Protein AF-A0A3D1RGR4-F1 (afdb_monomer_lite)

Radius of gyration: 35.6 Å; chains: 1; bounding box: 79×57×95 Å

Structure (mmCIF, N/CA/C/O backbone):
data_AF-A0A3D1RGR4-F1
#
_entry.id   AF-A0A3D1RGR4-F1
#
loop_
_atom_site.group_PDB
_atom_site.id
_atom_site.type_symbol
_atom_site.label_atom_id
_atom_site.label_alt_id
_atom_site.label_comp_id
_atom_site.label_asym_id
_atom_site.label_entity_id
_atom_site.label_seq_id
_atom_site.pdbx_PDB_ins_code
_atom_site.Cartn_x
_atom_site.Cartn_y
_atom_site.Cartn_z
_atom_site.occupancy
_atom_site.B_iso_or_equiv
_atom_site.auth_seq_id
_atom_site.auth_comp_id
_atom_site.auth_asym_id
_atom_site.auth_atom_id
_atom_site.pdbx_PDB_model_num
ATOM 1 N N . MET A 1 1 ? -23.202 8.391 1.217 1.00 26.33 1 MET A N 1
ATOM 2 C CA . MET A 1 1 ? -23.489 7.074 1.819 1.00 26.33 1 MET A CA 1
ATOM 3 C C . MET A 1 1 ? -23.284 7.237 3.312 1.00 26.33 1 MET A C 1
ATOM 5 O O . MET A 1 1 ? -22.153 7.229 3.774 1.00 26.33 1 MET A O 1
ATOM 9 N N . GLN A 1 2 ? -24.354 7.578 4.025 1.00 22.58 2 GLN A N 1
ATOM 10 C CA . GLN A 1 2 ? -24.327 7.759 5.473 1.00 22.58 2 GLN A CA 1
ATOM 11 C C . GLN A 1 2 ? -24.182 6.357 6.060 1.00 22.58 2 GLN A C 1
ATOM 13 O O . GLN A 1 2 ? -25.099 5.547 5.951 1.00 22.58 2 GLN A O 1
ATOM 18 N N . ILE A 1 3 ? -22.995 6.028 6.569 1.00 26.77 3 ILE A N 1
ATOM 19 C CA . ILE A 1 3 ? -22.772 4.781 7.300 1.00 26.77 3 ILE A CA 1
ATOM 20 C C . ILE A 1 3 ? -23.382 5.015 8.683 1.00 26.77 3 ILE A C 1
ATOM 22 O O . ILE A 1 3 ? -22.691 5.344 9.642 1.00 26.77 3 ILE A O 1
ATOM 26 N N . GLY A 1 4 ? -24.713 4.964 8.746 1.00 27.88 4 GLY A N 1
ATOM 27 C CA . GLY A 1 4 ? -25.410 4.777 10.003 1.00 27.88 4 GLY A CA 1
ATOM 28 C C . GLY A 1 4 ? -24.988 3.410 10.509 1.00 27.88 4 GLY A C 1
ATOM 29 O O . GLY A 1 4 ? -25.226 2.404 9.842 1.00 27.88 4 GLY A O 1
ATOM 30 N N . ILE A 1 5 ? -24.293 3.377 11.642 1.00 37.16 5 ILE A N 1
ATOM 31 C CA . ILE A 1 5 ? -24.245 2.165 12.450 1.00 37.16 5 ILE A CA 1
ATOM 32 C C . ILE A 1 5 ? -25.712 1.855 12.710 1.00 37.16 5 ILE A C 1
ATOM 34 O O . ILE A 1 5 ? -26.387 2.646 13.364 1.00 37.16 5 ILE A O 1
ATOM 38 N N . ASP A 1 6 ? -26.218 0.787 12.104 1.00 37.25 6 ASP A N 1
ATOM 39 C CA . ASP A 1 6 ? -27.585 0.342 12.307 1.00 37.25 6 ASP A CA 1
ATOM 40 C C . ASP A 1 6 ? -27.685 -0.140 13.757 1.00 37.25 6 ASP A C 1
ATOM 42 O O . ASP A 1 6 ? -27.382 -1.289 14.089 1.00 37.25 6 ASP A O 1
ATOM 46 N N . VAL A 1 7 ? -27.973 0.803 14.656 1.00 42.84 7 VAL A N 1
ATOM 47 C CA . VAL A 1 7 ? -28.075 0.563 16.097 1.00 42.84 7 VAL A CA 1
ATOM 48 C C . VAL A 1 7 ? -29.196 -0.447 16.364 1.00 42.84 7 VAL A C 1
ATOM 50 O O . VAL A 1 7 ? -29.102 -1.215 17.320 1.00 42.84 7 VAL A O 1
ATOM 53 N N . ASP A 1 8 ? -30.187 -0.521 15.465 1.00 36.81 8 ASP A N 1
ATOM 54 C CA . ASP A 1 8 ? -31.275 -1.500 15.492 1.00 36.81 8 ASP A CA 1
ATOM 55 C C . ASP A 1 8 ? -30.765 -2.927 15.216 1.00 36.81 8 ASP A C 1
ATOM 57 O O . ASP A 1 8 ? -31.175 -3.871 15.894 1.00 36.81 8 ASP A O 1
ATOM 61 N N . GLY A 1 9 ? -29.790 -3.091 14.314 1.00 39.00 9 GLY A N 1
ATOM 62 C CA . GLY A 1 9 ? -29.066 -4.350 14.093 1.00 39.00 9 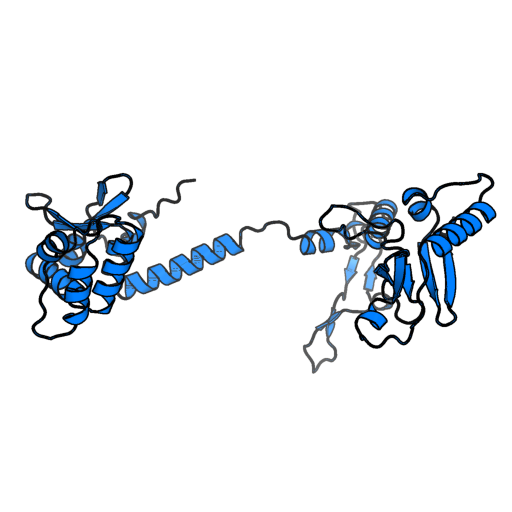GLY A CA 1
ATOM 63 C C . GLY A 1 9 ? -28.203 -4.786 15.286 1.00 39.00 9 GLY A C 1
ATOM 64 O O . GLY A 1 9 ? -28.062 -5.976 15.571 1.00 39.00 9 GLY A O 1
ATOM 65 N N . LEU A 1 10 ? -27.649 -3.815 16.016 1.00 43.72 10 LEU A N 1
ATOM 66 C CA . LEU A 1 10 ? -26.649 -4.002 17.074 1.00 43.72 10 LEU A CA 1
ATOM 67 C C . LEU A 1 10 ? -27.218 -4.596 18.385 1.00 43.72 10 LEU A C 1
ATOM 69 O O . LEU A 1 10 ? -26.456 -5.032 19.249 1.00 43.72 10 LEU A O 1
ATOM 73 N N . LEU A 1 11 ? -28.549 -4.609 18.544 1.00 45.34 11 LEU A N 1
ATOM 74 C CA . LEU A 1 11 ? -29.270 -5.013 19.766 1.00 45.34 11 LEU A CA 1
ATOM 75 C C . LEU A 1 11 ? -30.169 -6.248 19.576 1.00 45.34 11 LEU A C 1
ATOM 77 O O . LEU A 1 11 ? -30.786 -6.721 20.536 1.00 45.34 11 LEU A O 1
ATOM 81 N N . LEU A 1 12 ? -30.239 -6.788 18.356 1.00 41.22 12 LEU A N 1
ATOM 82 C CA . LEU A 1 12 ? -31.169 -7.854 17.969 1.00 41.22 12 LEU A CA 1
ATOM 83 C C . LEU A 1 12 ? -30.846 -9.233 18.564 1.00 41.22 12 LEU A C 1
ATOM 85 O O . LEU A 1 12 ? -31.759 -10.037 18.716 1.00 41.22 12 LEU A O 1
ATOM 89 N N . ASP A 1 13 ? -29.612 -9.489 19.006 1.00 43.88 13 ASP A N 1
ATOM 90 C CA . ASP A 1 13 ? -29.279 -10.758 19.680 1.00 43.88 13 ASP A CA 1
ATOM 91 C C . ASP A 1 13 ? -29.705 -10.768 21.170 1.00 43.88 13 ASP A C 1
ATOM 93 O O . ASP A 1 13 ? -29.654 -11.799 21.838 1.00 43.88 13 ASP A O 1
ATOM 97 N N . GLN A 1 14 ? -30.155 -9.620 21.716 1.00 43.06 14 GLN A N 1
ATOM 98 C CA . GLN A 1 14 ? -30.634 -9.493 23.105 1.00 43.06 14 GLN A CA 1
ATOM 99 C C . GLN A 1 14 ? -31.969 -8.742 23.275 1.00 43.06 14 GLN A C 1
ATOM 101 O O . GLN A 1 14 ? -32.426 -8.601 24.403 1.00 43.06 14 GLN A O 1
ATOM 106 N N . ASN A 1 15 ? -32.637 -8.285 22.208 1.00 50.03 15 ASN A N 1
ATOM 107 C CA . ASN A 1 15 ? -33.959 -7.636 22.287 1.00 50.03 15 ASN A CA 1
ATOM 108 C C . ASN A 1 15 ? -34.009 -6.399 23.228 1.00 50.03 15 ASN A C 1
ATOM 110 O O . ASN A 1 15 ? -35.041 -6.094 23.835 1.00 50.03 15 ASN A O 1
ATOM 114 N N . ILE A 1 16 ? -32.892 -5.676 23.377 1.00 58.62 16 ILE A N 1
ATOM 115 C CA . ILE A 1 16 ? -32.796 -4.517 24.276 1.00 58.62 16 ILE A CA 1
ATOM 116 C C . ILE A 1 16 ? -33.279 -3.269 23.535 1.00 58.62 16 ILE A C 1
ATOM 118 O O . ILE A 1 16 ? -32.572 -2.726 22.694 1.00 58.62 16 ILE A O 1
ATOM 122 N N . LYS A 1 17 ? -34.475 -2.777 23.870 1.00 64.19 17 LYS A N 1
ATOM 123 C CA . LYS A 1 17 ? -34.956 -1.472 23.391 1.00 64.19 17 LYS A CA 1
ATOM 124 C C . LYS A 1 17 ? -34.294 -0.350 24.190 1.00 64.19 17 LYS A C 1
ATOM 126 O O . LYS A 1 17 ? -34.568 -0.205 25.380 1.00 64.19 17 LYS A O 1
ATOM 131 N N . VAL A 1 18 ? -33.459 0.450 23.534 1.00 72.69 18 VAL A N 1
ATOM 132 C CA . VAL A 1 18 ? -32.841 1.658 24.105 1.00 72.69 18 VAL A CA 1
ATOM 133 C C . VAL A 1 18 ? -33.490 2.900 23.516 1.00 72.69 18 VAL A C 1
ATOM 135 O O . VAL A 1 18 ? -33.760 2.961 22.320 1.00 72.69 18 VAL A O 1
ATOM 138 N N . ASN A 1 19 ? -33.724 3.907 24.356 1.00 78.44 19 ASN A N 1
ATOM 139 C CA . ASN A 1 19 ? -34.167 5.210 23.874 1.00 78.44 19 ASN A CA 1
ATOM 140 C C . ASN A 1 19 ? -32.983 5.991 23.295 1.00 78.44 19 ASN A C 1
ATOM 142 O O . ASN A 1 19 ? -31.949 6.126 23.956 1.00 78.44 19 ASN A O 1
ATOM 146 N N . ILE A 1 20 ? -33.167 6.533 22.092 1.00 81.12 20 ILE A N 1
ATOM 147 C CA . ILE A 1 20 ? -32.205 7.401 21.411 1.00 81.12 20 ILE A CA 1
ATOM 148 C C . ILE A 1 20 ? -32.832 8.787 21.273 1.00 81.12 20 ILE A C 1
ATOM 150 O O . ILE A 1 20 ? -33.998 8.926 20.904 1.00 81.12 20 ILE A O 1
ATOM 154 N N . THR A 1 21 ? -32.061 9.816 21.596 1.00 81.50 21 THR A N 1
ATOM 155 C CA . THR A 1 21 ? -32.432 11.220 21.420 1.00 81.50 21 THR A CA 1
ATOM 156 C C . THR A 1 21 ? -31.346 11.918 20.627 1.00 81.50 21 THR A C 1
ATOM 158 O O . THR A 1 21 ? -30.177 11.807 20.982 1.00 81.50 21 THR A O 1
ATOM 161 N N . ASN A 1 22 ? -31.720 12.651 19.585 1.00 81.94 22 ASN A N 1
ATOM 162 C CA . ASN A 1 22 ? -30.778 13.456 18.819 1.00 81.94 22 ASN A CA 1
ATOM 163 C C . ASN A 1 22 ? -30.712 14.870 19.420 1.00 81.94 22 ASN A C 1
ATOM 165 O O . ASN A 1 22 ? -31.754 15.494 19.643 1.00 81.94 22 ASN A O 1
ATOM 169 N N . ILE A 1 23 ? -29.506 15.329 19.749 1.00 77.62 23 ILE A N 1
ATOM 170 C CA . ILE A 1 23 ? -29.219 16.673 20.265 1.00 77.62 23 ILE A CA 1
ATOM 171 C C . ILE A 1 23 ? -28.021 17.199 19.473 1.00 77.62 23 ILE A C 1
ATOM 173 O O . ILE A 1 23 ? -26.970 16.561 19.477 1.00 77.62 23 ILE A O 1
ATOM 177 N N . ASP A 1 24 ? -28.185 18.341 18.801 1.00 70.88 24 ASP A N 1
ATOM 178 C CA . ASP A 1 24 ? -27.134 19.018 18.025 1.00 70.88 24 ASP A CA 1
ATOM 179 C C . ASP A 1 24 ? -26.392 18.082 17.046 1.00 70.88 24 ASP A C 1
ATOM 181 O O . ASP A 1 24 ? -25.168 17.960 17.087 1.00 70.88 24 ASP A O 1
ATOM 185 N N . ASP A 1 25 ? -27.149 17.369 16.200 1.00 73.94 25 ASP A N 1
ATOM 186 C CA . ASP A 1 25 ? -26.667 16.370 15.224 1.00 73.94 25 ASP A CA 1
ATOM 187 C C . ASP A 1 25 ? -25.921 15.162 15.824 1.00 73.94 25 ASP A C 1
ATOM 189 O O . ASP A 1 25 ? -25.379 14.326 15.094 1.00 73.94 25 ASP A O 1
ATOM 193 N N . ASN A 1 26 ? -25.938 15.010 17.149 1.00 79.44 26 ASN A N 1
ATOM 194 C CA . ASN A 1 26 ? -25.339 13.881 17.842 1.00 79.44 26 ASN A CA 1
ATOM 195 C C . ASN A 1 26 ? -26.394 12.993 18.502 1.00 79.44 26 ASN A C 1
ATOM 197 O O . ASN A 1 26 ? -27.339 13.455 19.145 1.00 79.44 26 ASN A O 1
ATOM 201 N N . ASP A 1 27 ? -26.194 11.682 18.381 1.00 84.06 27 ASP A N 1
ATOM 202 C CA . ASP A 1 27 ? -27.075 10.694 18.988 1.00 84.06 27 ASP A CA 1
ATOM 203 C C . ASP A 1 27 ? -26.675 10.438 20.442 1.00 84.06 27 ASP A C 1
ATOM 205 O O . ASP A 1 27 ? -25.549 10.027 20.749 1.00 84.06 27 ASP A O 1
ATOM 209 N N . TYR A 1 28 ? -27.636 10.647 21.335 1.00 87.44 28 TYR A N 1
ATOM 210 C CA . TYR A 1 28 ? -27.546 10.314 22.746 1.00 87.44 28 TYR A CA 1
ATOM 211 C C . TYR A 1 28 ? -28.383 9.075 23.041 1.00 87.44 28 TYR A C 1
ATOM 213 O O . TYR A 1 28 ? -29.576 9.018 22.746 1.00 87.44 28 TYR A O 1
ATOM 221 N N . ILE A 1 29 ? -27.757 8.086 23.667 1.00 88.81 29 ILE A N 1
ATOM 222 C CA . ILE A 1 29 ? -28.341 6.783 23.976 1.00 88.81 29 ILE A CA 1
ATOM 223 C C . ILE A 1 29 ? -28.581 6.700 25.485 1.00 88.81 29 ILE A C 1
ATOM 225 O O . ILE A 1 29 ? -27.710 7.043 26.289 1.00 88.81 29 ILE A O 1
ATOM 229 N N . CYS A 1 30 ? -29.764 6.238 25.893 1.00 88.56 30 CYS A N 1
ATOM 230 C CA . CYS A 1 30 ? -30.112 6.060 27.301 1.00 88.56 30 CYS A CA 1
ATOM 231 C C . CYS A 1 30 ? -29.315 4.906 27.930 1.00 88.56 30 CYS A C 1
ATOM 233 O O . CYS A 1 30 ? -29.677 3.733 27.809 1.00 88.56 30 CYS A O 1
ATOM 235 N N . ILE A 1 31 ? -28.244 5.222 28.661 1.00 87.62 31 ILE A N 1
ATOM 236 C CA . ILE A 1 31 ? -27.403 4.204 29.294 1.00 87.62 31 ILE A CA 1
ATOM 237 C C . ILE A 1 31 ? -28.098 3.480 30.455 1.00 87.62 31 ILE A C 1
ATOM 239 O O . ILE A 1 31 ? -27.814 2.314 30.734 1.00 87.62 31 ILE A O 1
ATOM 243 N N . SER A 1 32 ? -29.074 4.128 31.097 1.00 85.62 32 SER A N 1
ATOM 244 C CA . SER A 1 32 ? -29.887 3.497 32.144 1.00 85.62 32 SER A CA 1
ATOM 245 C C . SER A 1 32 ? -30.739 2.340 31.618 1.00 85.62 32 SER A C 1
ATOM 247 O O . SER A 1 32 ? -31.067 1.435 32.386 1.00 85.62 32 SER A O 1
ATOM 249 N N . ASP A 1 33 ? -31.105 2.341 30.333 1.00 82.56 33 ASP A N 1
ATOM 250 C CA . ASP A 1 33 ? -31.922 1.272 29.754 1.00 82.56 33 ASP A CA 1
ATOM 251 C C . ASP A 1 33 ? -31.124 -0.036 29.605 1.00 82.56 33 ASP A C 1
ATOM 253 O O . ASP A 1 33 ? -31.673 -1.107 29.870 1.00 82.56 33 ASP A O 1
ATOM 257 N N . PHE A 1 34 ? -29.808 0.032 29.359 1.00 75.06 34 PHE A N 1
ATOM 258 C CA . PHE A 1 34 ? -28.939 -1.154 29.411 1.00 75.06 34 PHE A CA 1
ATOM 259 C C . PHE A 1 34 ? -28.881 -1.780 30.815 1.00 75.06 34 PHE A C 1
ATOM 261 O O . PHE A 1 34 ? -28.853 -3.002 30.954 1.00 75.06 34 PHE A O 1
ATOM 268 N N . GLY A 1 35 ? -28.880 -0.956 31.871 1.00 66.56 35 GLY A N 1
ATOM 269 C CA . GLY A 1 35 ? -28.863 -1.432 33.259 1.00 66.56 35 GLY A CA 1
ATOM 270 C C . GLY A 1 35 ? -30.186 -2.072 33.694 1.00 66.56 35 GLY A C 1
ATOM 271 O O . GLY A 1 35 ? -30.187 -3.090 34.389 1.00 66.56 35 GLY A O 1
ATOM 272 N N . LYS A 1 36 ? -31.321 -1.518 33.240 1.00 67.75 36 LYS A N 1
ATOM 273 C CA . LYS A 1 36 ? -32.663 -2.052 33.535 1.00 67.75 36 LYS A CA 1
ATOM 274 C C . LYS A 1 36 ? -32.857 -3.466 32.992 1.00 67.75 36 LYS A C 1
ATOM 276 O O . LYS A 1 36 ? -33.518 -4.259 33.655 1.00 67.75 36 LYS A O 1
ATOM 281 N N . TYR A 1 37 ? -32.277 -3.768 31.830 1.00 61.66 37 TYR A N 1
ATOM 282 C CA . TYR A 1 37 ? -32.410 -5.070 31.177 1.00 61.66 37 TYR A CA 1
ATOM 283 C C . TYR A 1 37 ? -31.771 -6.217 31.976 1.00 61.66 37 TYR A C 1
ATOM 285 O O . TYR A 1 37 ? -32.304 -7.321 31.985 1.00 61.66 37 TYR A O 1
ATOM 293 N N . LYS A 1 38 ? -30.666 -5.961 32.692 1.00 57.31 38 LYS A N 1
ATOM 294 C CA . LYS A 1 38 ? -30.001 -6.993 33.501 1.00 57.31 38 LYS A CA 1
ATOM 295 C C . LYS A 1 38 ? -30.707 -7.262 34.832 1.00 57.31 38 LYS A C 1
ATOM 297 O O . LYS A 1 38 ? -30.912 -8.425 35.158 1.00 57.31 38 LYS A O 1
ATOM 302 N N . GLU A 1 39 ? -31.046 -6.231 35.618 1.00 57.41 39 GLU A N 1
ATOM 303 C CA . GLU A 1 39 ? -31.508 -6.442 37.008 1.00 57.41 39 GLU A CA 1
ATOM 304 C C . GLU A 1 39 ? -32.520 -5.396 37.557 1.00 57.41 39 GLU A C 1
ATOM 306 O O . GLU A 1 39 ? -32.730 -5.311 38.769 1.00 57.41 39 GLU A O 1
ATOM 311 N N . GLY A 1 40 ? -33.187 -4.601 36.706 1.00 61.00 40 GLY A N 1
ATOM 312 C CA . GLY A 1 40 ? -34.220 -3.630 37.119 1.00 61.00 40 GLY A CA 1
ATOM 313 C C . GLY A 1 40 ? -33.728 -2.194 37.402 1.00 61.00 40 GLY A C 1
ATOM 314 O O . GLY A 1 40 ? -32.537 -1.895 37.372 1.00 61.00 40 GLY A O 1
ATOM 315 N N . LYS A 1 41 ? -34.663 -1.255 37.646 1.00 60.19 41 LYS A N 1
ATOM 316 C CA . LYS A 1 41 ? -34.397 0.206 37.620 1.00 60.19 41 LYS A CA 1
ATOM 317 C C . LYS A 1 41 ? -33.472 0.716 38.731 1.00 60.19 41 LYS A C 1
ATOM 319 O O . LYS A 1 41 ? -32.576 1.492 38.432 1.00 60.19 41 LYS A O 1
ATOM 324 N N . SER A 1 42 ? -33.662 0.283 39.981 1.00 61.47 42 SER A N 1
ATOM 325 C CA . SER A 1 42 ? -32.830 0.749 41.110 1.00 61.47 42 SER A CA 1
ATOM 326 C C . SER A 1 42 ? -31.361 0.357 40.941 1.00 61.47 42 SER A C 1
ATOM 328 O O . SER A 1 42 ? -30.473 1.128 41.277 1.00 61.47 42 SER A O 1
ATOM 330 N N . LYS A 1 43 ? -31.104 -0.820 40.364 1.00 68.62 43 LYS A N 1
ATOM 331 C CA . LYS A 1 43 ? -29.750 -1.331 40.146 1.00 68.62 43 LYS A CA 1
ATOM 332 C C . LYS A 1 43 ? -29.056 -0.688 38.944 1.00 68.62 43 LYS A C 1
ATOM 334 O O . LYS A 1 43 ? -27.832 -0.633 38.914 1.00 68.62 43 LYS A O 1
ATOM 339 N N . ALA A 1 44 ? -29.810 -0.159 37.977 1.00 74.75 44 ALA A N 1
ATOM 340 C CA . ALA A 1 44 ? -29.248 0.549 36.827 1.00 74.75 44 ALA A CA 1
ATOM 341 C C . ALA A 1 44 ? -28.458 1.802 37.246 1.00 74.75 44 ALA A C 1
ATOM 343 O O . ALA A 1 44 ? -27.347 2.018 36.762 1.00 74.75 44 ALA A O 1
ATOM 344 N N . ASP A 1 45 ? -28.991 2.586 38.187 1.00 79.25 45 ASP A N 1
ATOM 345 C CA . ASP A 1 45 ? -28.313 3.784 38.694 1.00 79.25 45 ASP A CA 1
ATOM 346 C C . ASP A 1 45 ? -27.035 3.422 39.473 1.00 79.25 45 ASP A C 1
ATOM 348 O O . ASP A 1 45 ? -26.023 4.119 39.372 1.00 79.25 45 ASP A O 1
ATOM 352 N N . ASP A 1 46 ? -27.041 2.300 40.198 1.00 82.69 46 ASP A N 1
ATOM 353 C CA . ASP A 1 46 ? -25.870 1.810 40.933 1.00 82.69 46 ASP A CA 1
ATOM 354 C C . ASP A 1 46 ? -24.772 1.285 40.004 1.00 82.69 46 ASP A C 1
ATOM 356 O O . ASP A 1 46 ? -23.588 1.521 40.253 1.00 82.69 46 ASP A O 1
ATOM 360 N N . ILE A 1 47 ? -25.140 0.636 38.893 1.00 86.31 47 ILE A N 1
ATOM 361 C CA . ILE A 1 47 ? -24.190 0.228 37.848 1.00 86.31 47 ILE A CA 1
ATOM 362 C C . ILE A 1 47 ? -23.497 1.460 37.253 1.00 86.31 47 ILE A C 1
ATOM 364 O O . ILE A 1 47 ? -22.273 1.464 37.124 1.00 86.31 47 ILE A O 1
ATOM 368 N N . ILE A 1 48 ? -24.249 2.523 36.944 1.00 88.62 48 ILE A N 1
ATOM 369 C CA . ILE A 1 48 ? -23.687 3.767 36.394 1.00 88.62 48 ILE A CA 1
ATOM 370 C C . ILE A 1 48 ? -22.766 4.445 37.415 1.00 88.62 48 ILE A C 1
ATOM 372 O O . ILE A 1 48 ? -21.653 4.840 37.066 1.00 88.62 48 ILE A O 1
ATOM 376 N N . ARG A 1 49 ? -23.169 4.530 38.691 1.00 87.69 49 ARG A N 1
ATOM 377 C CA . ARG A 1 49 ? -22.303 5.062 39.761 1.00 87.69 49 ARG A CA 1
ATOM 378 C C . ARG A 1 49 ? -21.019 4.251 39.907 1.00 87.69 49 ARG A C 1
ATOM 380 O O . ARG A 1 49 ? -19.939 4.826 39.992 1.00 87.69 49 ARG A O 1
ATOM 387 N N . ASN A 1 50 ? -21.110 2.922 39.907 1.00 88.44 50 ASN A N 1
ATOM 388 C CA . ASN A 1 50 ? -19.935 2.054 39.986 1.00 88.44 50 ASN A CA 1
ATOM 389 C C . ASN A 1 50 ? -19.017 2.212 38.771 1.00 88.44 50 ASN A C 1
ATOM 391 O O . ASN A 1 50 ? -17.796 2.221 38.928 1.00 88.44 50 ASN A O 1
ATOM 395 N N . TRP A 1 51 ? -19.584 2.398 37.580 1.00 91.12 51 TRP A N 1
ATOM 396 C CA . TRP A 1 51 ? -18.816 2.684 36.375 1.00 91.12 51 TRP A CA 1
ATOM 397 C C . TRP A 1 51 ? -18.071 4.023 36.473 1.00 91.12 51 TRP A C 1
ATOM 399 O O . TRP A 1 51 ? -16.874 4.061 36.196 1.00 91.12 51 TRP A O 1
ATOM 409 N N . LEU A 1 52 ? -18.716 5.085 36.972 1.00 90.38 52 LEU A N 1
ATOM 410 C CA . LEU A 1 52 ? -18.081 6.392 37.208 1.00 90.38 52 LEU A CA 1
ATOM 411 C C . LEU A 1 52 ? -17.008 6.378 38.309 1.00 90.38 52 LEU A C 1
ATOM 413 O O . LEU A 1 52 ? -16.138 7.242 38.323 1.00 90.38 52 LEU A O 1
ATOM 417 N N . ARG A 1 53 ? -17.015 5.402 39.225 1.00 88.00 53 ARG A N 1
ATOM 418 C CA . ARG A 1 53 ? -15.940 5.247 40.226 1.00 88.00 53 ARG A CA 1
ATOM 419 C C . ARG A 1 53 ? -14.641 4.712 39.626 1.00 88.00 53 ARG A C 1
ATOM 421 O O . ARG A 1 53 ? -13.579 4.861 40.236 1.00 88.00 53 ARG A O 1
ATOM 428 N N . ASN A 1 54 ? -14.706 4.070 38.459 1.00 90.12 54 ASN A N 1
ATOM 429 C CA . ASN A 1 54 ? -13.539 3.475 37.827 1.00 90.12 54 ASN A CA 1
ATOM 430 C C . ASN A 1 54 ? -12.619 4.565 37.254 1.00 90.12 54 ASN A C 1
ATOM 432 O O . ASN A 1 54 ? -13.016 5.394 36.436 1.00 90.12 54 ASN A O 1
ATOM 436 N N . ARG A 1 55 ? -11.343 4.520 37.649 1.00 90.69 55 ARG A N 1
ATOM 437 C CA . ARG A 1 55 ? -10.308 5.454 37.192 1.00 90.69 55 ARG A CA 1
ATOM 438 C C . ARG A 1 55 ? -10.126 5.448 35.672 1.00 90.69 55 ARG A C 1
ATOM 440 O O . ARG A 1 55 ? -9.840 6.496 35.098 1.00 90.69 55 ARG A O 1
ATOM 447 N N . ILE A 1 56 ? -10.277 4.290 35.025 1.00 91.31 56 ILE A N 1
ATOM 448 C CA . ILE A 1 56 ? -10.172 4.166 33.564 1.00 91.31 56 ILE A CA 1
ATOM 449 C C . ILE A 1 56 ? -11.350 4.878 32.900 1.00 91.31 56 ILE A C 1
ATOM 451 O O . ILE A 1 56 ? -11.130 5.697 32.012 1.00 91.31 56 ILE A O 1
ATOM 455 N N . THR A 1 57 ? -12.568 4.633 33.387 1.00 92.44 57 THR A N 1
ATOM 456 C CA . THR A 1 57 ? -13.782 5.296 32.903 1.00 92.44 57 THR A CA 1
ATOM 457 C C . THR A 1 57 ? -13.677 6.809 33.024 1.00 92.44 57 THR A C 1
ATOM 459 O O . THR A 1 57 ? -13.870 7.510 32.039 1.00 92.44 57 THR A O 1
ATOM 462 N N . LEU A 1 58 ? -13.311 7.333 34.199 1.00 92.75 58 LEU A N 1
ATOM 463 C CA . LEU A 1 58 ? -13.177 8.781 34.378 1.00 92.75 58 LEU A CA 1
ATOM 464 C C . LEU A 1 58 ? -12.121 9.383 33.460 1.00 92.75 58 LEU A C 1
ATOM 466 O O . LEU A 1 58 ? -12.331 10.453 32.898 1.00 92.75 58 LEU A O 1
ATOM 470 N N . LYS A 1 59 ? -10.998 8.685 33.266 1.00 93.19 59 LYS A N 1
ATOM 471 C CA . LYS A 1 59 ? -9.983 9.123 32.309 1.00 93.19 59 LYS A CA 1
ATOM 472 C C . LYS A 1 59 ? -10.544 9.173 30.886 1.00 93.19 59 LYS A C 1
ATOM 474 O O . LYS A 1 59 ? -10.281 10.150 30.190 1.00 93.19 59 LYS A O 1
ATOM 479 N N . PHE A 1 60 ? -11.293 8.155 30.462 1.00 95.19 60 PHE A N 1
ATOM 480 C CA . PHE A 1 60 ? -11.946 8.133 29.152 1.00 95.19 60 PHE A CA 1
ATOM 481 C C . PHE A 1 60 ? -12.921 9.305 28.995 1.00 95.19 60 PHE A C 1
ATOM 483 O O . PHE A 1 60 ? -12.777 10.073 28.048 1.00 95.19 60 PHE A O 1
ATOM 490 N N . LEU A 1 61 ? -13.826 9.505 29.959 1.00 94.94 61 LEU A N 1
ATOM 491 C CA . LEU A 1 61 ? -14.801 10.600 29.939 1.00 94.94 61 LEU A CA 1
ATOM 492 C C . LEU A 1 61 ? -14.122 11.965 29.864 1.00 94.94 61 LEU A C 1
ATOM 494 O O . LEU A 1 61 ? -14.412 12.734 28.959 1.00 94.94 61 LEU A O 1
ATOM 498 N N . GLY A 1 62 ? -13.158 12.248 30.742 1.00 94.12 62 GLY A N 1
ATOM 499 C CA . GLY A 1 62 ? -12.451 13.528 30.701 1.00 94.12 62 GLY A CA 1
ATOM 500 C C . GLY A 1 62 ? -11.618 13.727 29.432 1.00 94.12 62 GLY A C 1
ATOM 501 O O . GLY A 1 62 ? -11.475 14.859 28.980 1.00 94.12 62 GLY A O 1
ATOM 502 N N . THR A 1 63 ? -11.105 12.653 28.818 1.00 94.94 63 THR A N 1
ATOM 503 C CA . THR A 1 63 ? -10.428 12.747 27.511 1.00 94.94 63 THR A CA 1
ATOM 504 C C . THR A 1 63 ? -11.423 13.103 26.411 1.00 94.94 63 THR A C 1
ATOM 506 O O . THR A 1 63 ? -11.138 13.989 25.614 1.00 94.94 63 THR A O 1
ATOM 509 N N . TRP A 1 64 ? -12.586 12.447 26.384 1.00 95.88 64 TRP A N 1
ATOM 510 C CA . TRP A 1 64 ? -13.644 12.740 25.419 1.00 95.88 64 TRP A CA 1
ATOM 511 C C . TRP A 1 64 ? -14.119 14.1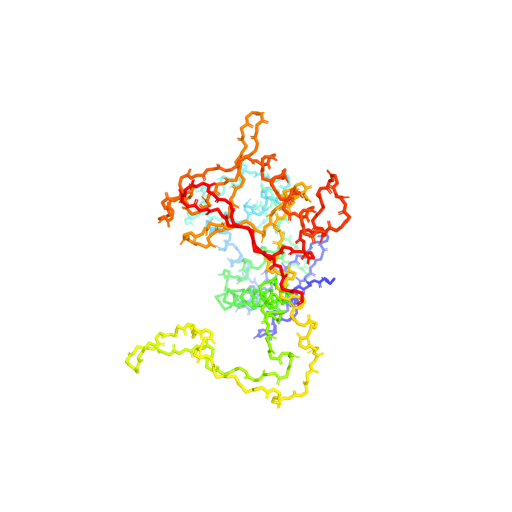93 25.559 1.00 95.88 64 TRP A C 1
ATOM 513 O O . TRP A 1 64 ? -14.110 14.937 24.583 1.00 95.88 64 TRP A O 1
ATOM 523 N N . GLU A 1 65 ? -14.412 14.641 26.782 1.00 95.56 65 GLU A N 1
ATOM 524 C CA . GLU A 1 65 ? -14.822 16.025 27.046 1.00 95.56 65 GLU A CA 1
ATOM 525 C C . GLU A 1 65 ? -13.730 17.028 26.654 1.00 95.56 65 GLU A C 1
ATOM 527 O O . GLU A 1 65 ? -14.012 18.017 25.995 1.00 95.56 65 GLU A O 1
ATOM 532 N N . SER A 1 66 ? -12.457 16.758 26.951 1.00 94.06 66 SER A N 1
ATOM 533 C CA . SER A 1 66 ? -11.366 17.670 26.567 1.00 94.06 66 SER A CA 1
ATOM 534 C C . SER A 1 66 ? -11.215 17.837 25.049 1.00 94.06 66 SER A C 1
ATOM 536 O O . SER A 1 66 ? -10.676 18.844 24.598 1.00 94.06 66 SER A O 1
ATOM 538 N N . ILE A 1 67 ? -11.640 16.844 24.261 1.00 94.50 67 ILE A N 1
ATOM 539 C CA . ILE A 1 67 ? -11.565 16.877 22.794 1.00 94.50 67 ILE A CA 1
ATOM 540 C C . ILE A 1 67 ? -12.796 17.566 22.199 1.00 94.50 67 ILE A C 1
ATOM 542 O O . ILE A 1 67 ? -12.657 18.344 21.256 1.00 94.50 67 ILE A O 1
ATOM 546 N N . TYR A 1 68 ? -13.988 17.274 22.726 1.00 91.81 68 TYR A N 1
ATOM 547 C CA . TYR A 1 68 ? -15.259 17.653 22.099 1.00 91.81 68 TYR A CA 1
ATOM 548 C C . TYR A 1 68 ? -16.012 18.785 22.816 1.00 91.81 68 TYR A C 1
ATOM 550 O O . TYR A 1 68 ? -16.953 19.332 22.247 1.00 91.81 68 TYR A O 1
ATOM 558 N N . ASN A 1 69 ? -15.603 19.175 24.026 1.00 93.31 69 ASN A N 1
ATOM 559 C CA . ASN A 1 69 ? -16.255 20.198 24.842 1.00 93.31 69 ASN A CA 1
ATOM 560 C C . ASN A 1 69 ? -15.294 21.357 25.177 1.00 93.31 69 ASN A C 1
ATOM 562 O O . ASN A 1 69 ? -14.496 21.260 26.114 1.00 93.31 69 ASN A O 1
ATOM 566 N N . PRO A 1 70 ? -15.399 22.498 24.470 1.00 91.81 70 PRO A N 1
ATOM 567 C CA . PRO A 1 70 ? -14.561 23.672 24.724 1.00 91.81 70 PRO A CA 1
ATOM 568 C C . PRO A 1 70 ? -14.707 24.277 26.129 1.00 91.81 70 PRO A C 1
ATOM 570 O O . PRO A 1 70 ? -13.785 24.930 26.607 1.00 91.81 70 PRO A O 1
ATOM 573 N N . ASN A 1 71 ? -15.852 24.071 26.789 1.00 93.56 71 ASN A N 1
ATOM 574 C CA . ASN A 1 71 ? -16.172 24.651 28.097 1.00 93.56 71 ASN A CA 1
ATOM 575 C C . ASN A 1 71 ? -15.899 23.687 29.266 1.00 93.56 71 ASN A C 1
ATOM 577 O O . ASN A 1 71 ? -16.327 23.950 30.395 1.00 93.56 71 ASN A O 1
ATOM 581 N N . PHE A 1 72 ? -15.207 22.573 29.010 1.00 95.19 72 PHE A N 1
ATOM 582 C CA . PHE A 1 72 ? -14.922 21.557 30.014 1.00 95.19 72 PHE A CA 1
ATOM 583 C C . PHE A 1 72 ? -13.982 22.077 31.110 1.00 95.19 72 PHE A C 1
ATOM 585 O O . PHE A 1 72 ? -12.869 22.541 30.850 1.00 95.19 72 PHE A O 1
ATOM 592 N N . ASN A 1 73 ? -14.406 21.949 32.366 1.00 93.56 73 ASN A N 1
ATOM 593 C CA . ASN A 1 73 ? -13.606 22.345 33.518 1.00 93.56 73 ASN A CA 1
ATOM 594 C C . ASN A 1 73 ? -12.604 21.238 33.889 1.00 93.56 73 ASN A C 1
ATOM 596 O O . ASN A 1 73 ? -12.872 20.341 34.696 1.00 93.56 73 ASN A O 1
ATOM 600 N N . SER A 1 74 ? -11.413 21.332 33.298 1.00 90.69 74 SER A N 1
ATOM 601 C CA . SER A 1 74 ? -10.308 20.388 33.492 1.00 90.69 74 SER A CA 1
ATOM 602 C C . SER A 1 74 ? -9.741 20.371 34.918 1.00 90.69 74 SER A C 1
ATOM 604 O O . SER A 1 74 ? -9.186 19.353 35.337 1.00 90.69 74 SER A O 1
ATOM 606 N N . VAL A 1 75 ? -9.905 21.456 35.683 1.00 91.31 75 VAL A N 1
ATOM 607 C CA . VAL A 1 75 ? -9.387 21.576 37.057 1.00 91.31 75 VAL A CA 1
ATOM 608 C C . VAL A 1 75 ? -10.190 20.695 38.012 1.00 91.31 75 VAL A C 1
ATOM 610 O O . VAL A 1 75 ? -9.613 19.876 38.731 1.00 91.31 75 VAL A O 1
ATOM 613 N N . GLU A 1 76 ? -11.519 20.809 37.977 1.00 92.25 76 GLU A N 1
ATOM 614 C CA . GLU A 1 76 ? -12.414 19.959 38.774 1.00 92.25 76 GLU A CA 1
ATOM 615 C C . GLU A 1 76 ? -12.300 18.488 38.355 1.00 92.25 76 GLU A C 1
ATOM 617 O O . GLU A 1 76 ? -12.236 17.588 39.200 1.00 92.25 76 GLU A O 1
ATOM 622 N N . PHE A 1 77 ? -12.167 18.231 37.048 1.00 92.62 77 PHE A N 1
ATOM 623 C CA . PHE A 1 77 ? -11.892 16.891 36.535 1.00 92.62 77 PHE A CA 1
ATOM 624 C C . PHE A 1 77 ? -10.630 16.272 37.151 1.00 92.62 77 PHE A C 1
ATOM 626 O O . PHE A 1 77 ? -10.647 15.110 37.565 1.00 92.62 77 PHE A O 1
ATOM 633 N N . ASP A 1 78 ? -9.538 17.030 37.243 1.00 90.38 78 ASP A N 1
ATOM 634 C CA . ASP A 1 78 ? -8.295 16.537 37.831 1.00 90.38 78 ASP A CA 1
ATOM 635 C C . ASP A 1 78 ? -8.441 16.208 39.323 1.00 90.38 78 ASP A C 1
ATOM 637 O O . ASP A 1 78 ? -7.814 15.258 39.808 1.00 90.38 78 ASP A O 1
ATOM 641 N N . GLY A 1 79 ? -9.304 16.935 40.039 1.00 90.94 79 GLY A N 1
ATOM 642 C CA . GLY A 1 79 ? -9.725 16.599 41.399 1.00 90.94 79 GLY A CA 1
ATOM 643 C C . GLY A 1 79 ? -10.368 15.213 41.461 1.00 90.94 79 GLY A C 1
ATOM 644 O O . GLY A 1 79 ? -9.883 14.329 42.174 1.00 90.94 79 GLY A O 1
ATOM 645 N N . PHE A 1 80 ? -11.390 14.972 40.636 1.00 90.94 80 PHE A N 1
ATOM 646 C CA . PHE A 1 80 ? -12.047 13.664 40.556 1.00 90.94 80 PHE A CA 1
ATOM 647 C C . PHE A 1 80 ? -11.099 12.542 40.139 1.00 90.94 80 PHE A C 1
ATOM 649 O O . PHE A 1 80 ? -11.117 11.461 40.726 1.00 90.94 80 PHE A O 1
ATOM 656 N N . ARG A 1 81 ? -10.220 12.792 39.165 1.00 89.69 81 ARG A N 1
ATOM 657 C CA . ARG A 1 81 ? -9.247 11.811 38.670 1.00 89.69 81 ARG A CA 1
ATOM 658 C C . ARG A 1 81 ? -8.264 11.358 39.751 1.00 89.69 81 ARG A C 1
ATOM 660 O O . ARG A 1 81 ? -7.829 10.205 39.717 1.00 89.69 81 ARG A O 1
ATOM 667 N N . LYS A 1 82 ? -7.895 12.246 40.681 1.00 89.62 82 LYS A N 1
ATOM 668 C CA . LYS A 1 82 ? -7.024 11.927 41.826 1.00 89.62 82 LYS A CA 1
ATOM 669 C C . LYS A 1 82 ? -7.748 11.103 42.888 1.00 89.62 82 LYS A C 1
ATOM 671 O O . LYS A 1 82 ? -7.142 10.197 43.450 1.00 89.62 82 LYS A O 1
ATOM 676 N N . SER A 1 83 ? -9.024 11.392 43.138 1.00 87.19 83 SER A N 1
ATOM 677 C CA . SER A 1 83 ? -9.847 10.657 44.109 1.00 87.19 83 SER A CA 1
ATOM 678 C C . SER A 1 83 ? -10.378 9.320 43.573 1.00 87.19 83 SER A C 1
ATOM 680 O O . SER A 1 83 ? -10.725 8.434 44.357 1.00 87.19 83 SER A O 1
ATOM 682 N N . ALA A 1 84 ? -10.422 9.149 42.250 1.00 86.94 84 ALA A N 1
ATOM 683 C CA . ALA A 1 84 ? -10.895 7.937 41.594 1.00 86.94 84 ALA A CA 1
ATOM 684 C C . ALA A 1 84 ? -10.100 6.691 42.020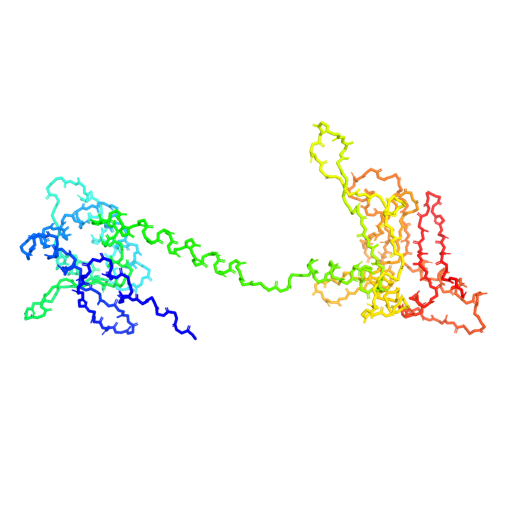 1.00 86.94 84 ALA A C 1
ATOM 686 O O . ALA A 1 84 ? -8.871 6.650 41.937 1.00 86.94 84 ALA A O 1
ATOM 687 N N . GLY A 1 85 ? -10.817 5.638 42.418 1.00 77.62 85 GLY A N 1
ATOM 688 C CA . GLY A 1 85 ? -10.241 4.380 42.907 1.00 77.62 85 GLY A CA 1
ATOM 689 C C . GLY A 1 85 ? -10.156 4.260 44.431 1.00 77.62 85 GLY A C 1
ATOM 690 O O . GLY A 1 85 ? -9.930 3.157 44.928 1.00 77.62 85 GLY A O 1
ATOM 691 N N . LEU A 1 86 ? -10.396 5.338 45.188 1.00 84.50 86 LEU A N 1
ATOM 692 C CA . LEU A 1 86 ? -10.616 5.231 46.632 1.00 84.50 86 LEU A CA 1
ATOM 693 C C . LEU A 1 86 ? -11.960 4.544 46.911 1.00 84.50 86 LEU A C 1
ATOM 695 O O . LEU A 1 86 ? -12.962 4.803 46.244 1.00 84.50 86 LEU A O 1
ATOM 699 N N . HIS A 1 87 ? -12.013 3.691 47.934 1.00 79.88 87 HIS A N 1
ATOM 700 C CA . HIS A 1 87 ? -13.250 2.997 48.309 1.00 79.88 87 HIS A CA 1
ATOM 701 C C . HIS A 1 87 ? -14.354 3.975 48.745 1.00 79.88 87 HIS A C 1
ATOM 703 O O . HIS A 1 87 ? -15.522 3.727 48.458 1.00 79.88 87 HIS A O 1
ATOM 709 N N . THR A 1 88 ? -13.979 5.109 49.344 1.00 85.00 88 THR A N 1
ATOM 710 C CA . THR A 1 88 ? -14.877 6.204 49.747 1.00 85.00 88 THR A CA 1
ATOM 711 C C . THR A 1 88 ? -15.335 7.094 48.595 1.00 85.00 88 THR A C 1
ATOM 713 O O . THR A 1 88 ? -16.266 7.878 48.765 1.00 85.00 88 THR A O 1
ATOM 716 N N . PHE A 1 89 ? -14.698 7.005 47.424 1.00 88.38 89 PHE A N 1
ATOM 717 C CA . PHE A 1 89 ? -15.041 7.861 46.300 1.00 88.38 89 PHE A CA 1
ATOM 718 C C . PHE A 1 89 ? -16.409 7.478 45.741 1.00 88.38 89 PHE A C 1
ATOM 720 O O . PHE A 1 89 ? -16.628 6.335 45.330 1.00 88.38 89 PHE A O 1
ATOM 727 N N . THR A 1 90 ? -17.316 8.448 45.710 1.00 85.81 90 THR A N 1
ATOM 728 C CA . THR A 1 90 ? -18.627 8.344 45.075 1.00 85.81 90 THR A CA 1
ATOM 729 C C . THR A 1 90 ? -18.822 9.572 44.200 1.00 85.81 90 THR A C 1
ATOM 731 O O . THR A 1 90 ? -18.432 10.672 44.578 1.00 85.81 90 THR A O 1
ATOM 734 N N . LEU A 1 91 ? -19.366 9.365 43.005 1.00 89.25 91 LEU A N 1
ATOM 735 C CA . LEU A 1 91 ? -19.631 10.427 42.046 1.00 89.25 91 LEU A CA 1
ATOM 736 C C . LEU A 1 91 ? -20.944 10.113 41.341 1.00 89.25 91 LEU A C 1
ATOM 738 O O . LEU A 1 91 ? -21.145 9.000 40.845 1.00 89.25 91 LEU A O 1
ATOM 742 N N . SER A 1 92 ? -21.849 11.087 41.319 1.00 90.56 92 SER A N 1
ATOM 743 C CA . SER A 1 92 ? -23.092 10.991 40.555 1.00 90.56 92 SER A CA 1
ATOM 744 C C . SER A 1 92 ? -22.937 11.638 39.181 1.00 90.56 92 SER A C 1
ATOM 746 O O . SER A 1 92 ? -22.114 12.530 39.000 1.00 90.56 92 SER A O 1
ATOM 748 N N . VAL A 1 93 ? -23.759 11.219 38.215 1.00 91.69 93 VAL A N 1
ATOM 749 C CA . VAL A 1 93 ? -23.785 11.834 36.876 1.00 91.69 93 VAL A CA 1
ATOM 750 C C . VAL A 1 93 ? -24.099 13.326 36.971 1.00 91.69 93 VAL A C 1
ATOM 752 O O . VAL A 1 93 ? -23.439 14.126 36.329 1.00 91.69 93 VAL A O 1
ATOM 755 N N . THR A 1 94 ? -25.076 13.704 37.799 1.00 91.62 94 THR A N 1
ATOM 756 C CA . THR A 1 94 ? -25.438 15.111 38.008 1.00 91.62 94 THR A CA 1
ATOM 757 C C . THR A 1 94 ? -24.269 15.906 38.574 1.00 91.62 94 THR A C 1
ATOM 759 O O . THR A 1 94 ? -23.919 16.936 38.022 1.00 91.62 94 THR A O 1
ATOM 762 N N . GLU A 1 95 ? -23.592 15.382 39.599 1.00 92.88 95 GLU A N 1
ATOM 763 C CA . GLU A 1 95 ? -22.424 16.054 40.178 1.00 92.88 95 GLU A CA 1
ATOM 764 C C . GLU A 1 95 ? -21.261 16.176 39.183 1.00 92.88 95 GLU A C 1
ATOM 766 O O . GLU A 1 95 ? -20.588 17.204 39.153 1.00 92.88 95 GLU A O 1
ATOM 771 N N . TRP A 1 96 ? -21.032 15.149 38.357 1.00 93.81 96 TRP A N 1
ATOM 772 C CA . TRP A 1 96 ? -20.049 15.194 37.277 1.00 93.81 96 TRP A CA 1
ATOM 773 C C . TRP A 1 96 ? -20.358 16.326 36.294 1.00 93.81 96 TRP A C 1
ATOM 775 O O . TRP A 1 96 ? -19.486 17.158 36.042 1.00 93.81 96 TRP A O 1
ATOM 785 N N . CYS A 1 97 ? -21.589 16.392 35.783 1.00 92.81 97 CYS A N 1
ATOM 786 C CA . CYS A 1 97 ? -22.021 17.431 34.849 1.00 92.81 97 CYS A CA 1
ATOM 787 C C . CYS A 1 97 ? -21.901 18.830 35.464 1.00 92.81 97 CYS A C 1
ATOM 789 O O . CYS A 1 97 ? -21.303 19.705 34.846 1.00 92.81 97 CYS A O 1
ATOM 791 N N . ASP A 1 98 ? -22.395 19.017 36.690 1.00 93.75 98 ASP A N 1
ATOM 792 C CA . ASP A 1 98 ? -22.460 20.327 37.347 1.00 93.75 98 ASP A CA 1
ATOM 793 C C . ASP A 1 98 ? -21.067 20.895 37.667 1.00 93.75 98 ASP A C 1
ATOM 795 O O . ASP A 1 98 ? -20.839 22.094 37.532 1.00 93.75 98 ASP A O 1
ATOM 799 N N . LYS A 1 99 ? -20.116 20.050 38.089 1.00 93.94 99 LYS A N 1
ATOM 800 C CA . LYS A 1 99 ? -18.758 20.502 38.445 1.00 93.94 99 LYS A CA 1
ATOM 801 C C . LYS A 1 99 ? -17.824 20.620 37.245 1.00 93.94 99 LYS A C 1
ATOM 803 O O . LYS A 1 99 ? -16.939 21.475 37.243 1.00 93.94 99 LYS A O 1
ATOM 808 N N . THR A 1 100 ? -17.993 19.764 36.234 1.00 92.94 100 THR A N 1
ATOM 809 C CA . THR A 1 100 ? -17.082 19.729 35.077 1.00 92.94 100 THR A CA 1
ATOM 810 C C . THR A 1 100 ? -17.617 20.421 33.824 1.00 92.94 100 THR A C 1
ATOM 812 O O . THR A 1 100 ? -16.868 20.565 32.862 1.00 92.94 100 THR A O 1
ATOM 815 N N . ASN A 1 101 ? -18.877 20.871 33.820 1.00 94.06 101 ASN A N 1
ATOM 816 C CA . ASN A 1 101 ? -19.596 21.336 32.626 1.00 94.06 101 ASN A CA 1
ATOM 817 C C . ASN A 1 101 ? -19.611 20.300 31.487 1.00 94.06 101 ASN A C 1
ATOM 819 O O . ASN A 1 101 ? -19.566 20.661 30.312 1.00 94.06 101 ASN A O 1
ATOM 823 N N . ALA A 1 102 ? -19.626 19.010 31.826 1.00 92.88 102 ALA A N 1
ATOM 824 C CA . ALA A 1 102 ? -19.610 17.926 30.848 1.00 92.88 102 ALA A CA 1
ATOM 825 C C . ALA A 1 102 ? -20.883 17.900 29.985 1.00 92.88 102 ALA A C 1
ATOM 827 O O . ALA A 1 102 ? -21.991 18.034 30.506 1.00 92.88 102 ALA A O 1
ATOM 828 N N . ILE A 1 103 ? -20.718 17.660 28.680 1.00 92.94 103 ILE A N 1
ATOM 829 C CA . ILE A 1 103 ? -21.820 17.567 27.699 1.00 92.94 103 ILE A CA 1
ATOM 830 C C . ILE A 1 103 ? -22.060 16.133 27.211 1.00 92.94 103 ILE A C 1
ATOM 832 O O . ILE A 1 103 ? -23.094 15.832 26.615 1.00 92.94 103 ILE A O 1
ATOM 836 N N . GLY A 1 104 ? -21.111 15.228 27.440 1.00 90.88 104 GLY A N 1
ATOM 837 C CA . GLY A 1 104 ? -21.129 13.861 26.934 1.00 90.88 104 GLY A CA 1
ATOM 838 C C . GLY A 1 104 ? -22.100 12.937 27.663 1.00 90.88 104 GLY A C 1
ATOM 839 O O . GLY A 1 104 ? -22.476 11.900 27.118 1.00 90.88 104 GLY A O 1
ATOM 840 N N . ILE A 1 105 ? -22.542 13.294 28.871 1.00 93.56 105 ILE A N 1
ATOM 841 C CA . ILE A 1 105 ? -23.565 12.568 29.636 1.00 93.56 105 ILE A CA 1
ATOM 842 C C . ILE A 1 105 ? -24.500 13.588 30.287 1.00 93.56 105 ILE A C 1
ATOM 844 O O . ILE A 1 105 ? -24.045 14.633 30.735 1.00 93.56 105 ILE A O 1
ATOM 848 N N . TYR A 1 106 ? -25.791 13.276 30.397 1.00 91.62 106 TYR A N 1
ATOM 849 C CA . TYR A 1 106 ? -26.736 14.033 31.220 1.00 91.62 106 TYR A CA 1
ATOM 850 C C . TYR A 1 106 ? -27.822 13.130 31.818 1.00 91.62 106 TYR A C 1
ATOM 852 O O . TYR A 1 106 ? -28.059 12.008 31.369 1.00 91.62 106 TYR A O 1
ATOM 860 N N . SER A 1 107 ? -28.514 13.619 32.849 1.00 90.25 107 SER A N 1
ATOM 861 C CA . SER A 1 107 ? -29.633 12.913 33.485 1.00 90.25 107 SER A CA 1
ATOM 862 C C . SER A 1 107 ? -30.943 13.676 33.304 1.00 90.25 107 SER A C 1
ATOM 864 O O . SER A 1 107 ? -31.022 14.866 33.601 1.00 90.25 107 SER A O 1
ATOM 866 N N . LYS A 1 108 ? -31.993 12.991 32.841 1.00 87.88 108 LYS A N 1
ATOM 867 C CA . LYS A 1 108 ? -33.338 13.549 32.645 1.00 87.88 108 LYS A CA 1
ATOM 868 C C . LYS A 1 108 ? -34.309 12.955 33.662 1.00 87.88 108 LYS A C 1
ATOM 870 O O . LYS A 1 108 ? -34.378 11.738 33.822 1.00 87.88 108 LYS A O 1
ATOM 875 N N . ARG A 1 109 ? -35.109 13.794 34.327 1.00 84.19 109 ARG A N 1
ATOM 876 C CA . ARG A 1 109 ? -36.180 13.361 35.249 1.00 84.19 109 ARG A CA 1
ATOM 877 C C . ARG A 1 109 ? -37.528 13.282 34.508 1.00 84.19 109 ARG A C 1
ATOM 879 O O . ARG A 1 109 ? -37.784 14.097 33.628 1.00 84.19 109 ARG A O 1
ATOM 886 N N . GLY A 1 110 ? -38.393 12.317 34.850 1.00 77.50 110 GLY A N 1
ATOM 887 C CA . GLY A 1 110 ? -39.768 12.203 34.316 1.00 77.50 110 GLY A CA 1
ATOM 888 C C . GLY A 1 110 ? -40.128 10.848 33.681 1.00 77.50 110 GLY A C 1
ATOM 889 O O . GLY A 1 110 ? -39.430 9.855 33.881 1.00 77.50 110 GLY A O 1
ATOM 890 N N . LYS A 1 111 ? -41.233 10.806 32.911 1.00 64.88 111 LYS A N 1
ATOM 891 C CA . LYS A 1 111 ? -41.811 9.589 32.283 1.00 64.88 111 LYS A CA 1
ATOM 892 C C . LYS A 1 111 ? -40.860 8.891 31.292 1.00 64.88 111 LYS A C 1
ATOM 894 O O . LYS A 1 111 ? -40.891 7.672 31.191 1.00 64.88 111 LYS A O 1
ATOM 899 N N . TYR A 1 112 ? -39.969 9.655 30.656 1.00 67.81 112 TYR A N 1
ATOM 900 C CA . TYR A 1 112 ? -38.853 9.174 29.820 1.00 67.81 112 TYR A CA 1
ATOM 901 C C . TYR A 1 112 ? -37.489 9.486 30.457 1.00 67.81 112 TYR A C 1
ATOM 903 O O . TYR A 1 112 ? -36.502 9.776 29.778 1.00 67.81 112 TYR A O 1
ATOM 911 N N . GLY A 1 113 ? -37.469 9.526 31.790 1.00 76.25 113 GLY A N 1
ATOM 912 C CA . GLY A 1 113 ? -36.283 9.836 32.568 1.00 76.25 113 GLY A CA 1
ATOM 913 C C . GLY A 1 113 ? -35.265 8.697 32.576 1.00 76.25 113 GLY A C 1
ATOM 914 O O . GLY A 1 113 ? -35.617 7.515 32.524 1.00 76.25 113 GLY A O 1
ATOM 915 N N . GLY A 1 114 ? -33.998 9.078 32.671 1.00 86.50 114 GLY A N 1
ATOM 916 C CA . GLY A 1 114 ? -32.839 8.199 32.597 1.00 86.50 114 GLY A CA 1
ATOM 917 C C . GLY A 1 114 ? -31.563 9.008 32.395 1.00 86.50 114 GLY A C 1
ATOM 918 O O . GLY A 1 114 ? -31.608 10.224 32.195 1.00 86.50 114 GLY A O 1
ATOM 919 N N . THR A 1 115 ? -30.429 8.327 32.459 1.00 90.38 115 THR A N 1
ATOM 920 C CA . THR A 1 115 ? -29.136 8.884 32.080 1.00 90.38 115 THR A CA 1
ATOM 921 C C . THR A 1 115 ? -28.888 8.611 30.607 1.00 90.38 115 THR A C 1
ATOM 923 O O . THR A 1 115 ? -28.962 7.464 30.172 1.00 90.38 115 THR A O 1
ATOM 926 N N . TYR A 1 116 ? -28.582 9.661 29.860 1.00 90.75 116 TYR A N 1
ATOM 927 C CA . TYR A 1 116 ? -28.271 9.621 28.440 1.00 90.75 116 TYR A CA 1
ATOM 928 C C . TYR A 1 116 ? -26.803 9.967 28.250 1.00 90.75 116 TYR A C 1
ATOM 930 O O . TYR A 1 116 ? -26.283 10.842 28.939 1.00 90.75 116 TYR A O 1
ATOM 938 N N . ALA A 1 117 ? -26.142 9.277 27.330 1.00 92.44 117 ALA A N 1
ATOM 939 C CA . ALA A 1 117 ? -24.755 9.531 26.982 1.00 92.44 117 ALA A CA 1
ATOM 940 C C . ALA A 1 117 ? -24.595 9.602 25.468 1.00 92.44 117 ALA A C 1
ATOM 942 O O . ALA A 1 117 ? -25.309 8.913 24.740 1.00 92.44 117 ALA A O 1
ATOM 943 N N . HIS A 1 118 ? -23.641 10.402 25.007 1.00 92.81 118 HIS A N 1
ATOM 944 C CA . HIS A 1 118 ? -23.230 10.431 23.609 1.00 92.81 118 HIS A CA 1
ATOM 945 C C . HIS A 1 118 ? -22.896 9.012 23.117 1.00 92.81 118 HIS A C 1
ATOM 947 O O . HIS A 1 118 ? -22.359 8.216 23.891 1.00 92.81 118 HIS A O 1
ATOM 953 N N . LYS A 1 119 ? -23.175 8.690 21.846 1.00 88.25 119 LYS A N 1
ATOM 954 C CA . LYS A 1 119 ? -22.982 7.346 21.261 1.00 88.25 119 LYS A CA 1
ATOM 955 C C . LYS A 1 119 ? -21.640 6.686 21.613 1.00 88.25 119 LYS A C 1
ATOM 957 O O . LYS A 1 119 ? -21.630 5.531 22.028 1.00 88.25 119 LYS A O 1
ATOM 962 N N . ASP A 1 120 ? -20.529 7.424 21.553 1.00 90.50 120 ASP A N 1
ATOM 963 C CA . ASP A 1 120 ? -19.194 6.888 21.873 1.00 90.50 120 ASP A CA 1
ATOM 964 C C . ASP A 1 120 ? -19.087 6.476 23.348 1.00 90.50 120 ASP A C 1
ATOM 966 O O . ASP A 1 120 ? -18.581 5.406 23.687 1.00 90.50 120 ASP A O 1
ATOM 970 N N . ILE A 1 121 ? -19.606 7.328 24.235 1.00 92.94 121 ILE A N 1
ATOM 971 C CA . ILE A 1 121 ? -19.609 7.105 25.679 1.00 92.94 121 ILE A CA 1
ATOM 972 C C . ILE A 1 121 ? -20.570 5.969 26.038 1.00 92.94 121 ILE A C 1
ATOM 974 O O . ILE A 1 121 ? -20.262 5.139 26.894 1.00 92.94 121 ILE A O 1
ATOM 978 N N . ALA A 1 122 ? -21.716 5.893 25.364 1.00 89.94 122 ALA A N 1
ATOM 979 C CA . ALA A 1 122 ? -22.672 4.810 25.526 1.00 89.94 122 ALA A CA 1
ATOM 980 C C . ALA A 1 122 ? -22.088 3.458 25.082 1.00 89.94 122 ALA A C 1
ATOM 982 O O . ALA A 1 122 ? -22.304 2.454 25.761 1.00 89.94 122 ALA A O 1
ATOM 983 N N . PHE A 1 123 ? -21.305 3.416 24.000 1.00 87.62 123 PHE A N 1
ATOM 984 C CA . PHE A 1 123 ? -20.608 2.202 23.564 1.00 87.62 123 PHE A CA 1
ATOM 985 C C . PHE A 1 123 ? -19.485 1.785 24.515 1.00 87.62 123 PHE A C 1
ATOM 987 O O . PHE A 1 123 ? -19.322 0.588 24.769 1.00 87.62 123 PHE A O 1
ATOM 994 N N . GLU A 1 124 ? -18.754 2.737 25.099 1.00 91.38 124 GLU A N 1
ATOM 995 C CA . GLU A 1 124 ? -17.782 2.426 26.152 1.00 91.38 124 GLU A CA 1
ATOM 996 C C . GLU A 1 124 ? -18.482 1.886 27.409 1.00 91.38 124 GLU A C 1
ATOM 998 O O . GLU A 1 124 ? -18.053 0.879 27.978 1.00 91.38 124 GLU A O 1
ATOM 1003 N N . PHE A 1 125 ? -19.612 2.482 27.808 1.00 90.31 125 PHE A N 1
ATOM 1004 C CA . PHE A 1 125 ? -20.435 1.969 28.905 1.00 90.31 125 PHE A CA 1
ATOM 1005 C C . PHE A 1 125 ? -20.905 0.535 28.635 1.00 90.31 125 PHE A C 1
ATOM 1007 O O . PHE A 1 125 ? -20.689 -0.351 29.464 1.00 90.31 125 PHE A O 1
ATOM 1014 N N . ALA A 1 126 ? -21.487 0.280 27.460 1.00 86.38 126 ALA A N 1
ATOM 1015 C CA . ALA A 1 126 ? -21.943 -1.045 27.047 1.00 86.38 126 ALA A CA 1
ATOM 1016 C C . ALA A 1 126 ? -20.795 -2.076 27.051 1.00 86.38 126 ALA A C 1
ATOM 1018 O O . ALA A 1 126 ? -20.958 -3.195 27.547 1.00 86.38 126 ALA A O 1
ATOM 1019 N N . SER A 1 127 ? -19.606 -1.677 26.589 1.00 88.44 127 SER A N 1
ATOM 1020 C CA . SER A 1 127 ? -18.392 -2.506 26.603 1.00 88.44 127 SER A CA 1
ATOM 1021 C C . SER A 1 127 ? -17.883 -2.806 28.013 1.00 88.44 127 SER A C 1
ATOM 1023 O O . SER A 1 127 ? -17.335 -3.884 28.252 1.00 88.44 127 SER A O 1
ATOM 1025 N N . ALA A 1 128 ? -18.067 -1.881 28.957 1.00 87.88 128 ALA A N 1
ATOM 1026 C CA . ALA A 1 128 ? -17.679 -2.063 30.352 1.00 87.88 128 ALA A CA 1
ATOM 1027 C C . ALA A 1 128 ? -18.615 -3.023 31.107 1.00 87.88 128 ALA A C 1
ATOM 1029 O O . ALA A 1 128 ? -18.160 -3.757 31.984 1.00 87.88 128 ALA A O 1
ATOM 1030 N N . ILE A 1 129 ? -19.908 -3.051 30.764 1.00 84.56 129 ILE A N 1
ATOM 1031 C CA . ILE A 1 129 ? -20.906 -3.905 31.433 1.00 84.56 129 ILE A CA 1
ATOM 1032 C C . ILE A 1 129 ? -21.098 -5.277 30.765 1.00 84.56 129 ILE A C 1
ATOM 1034 O O . ILE A 1 129 ? -21.688 -6.177 31.378 1.00 84.56 129 ILE A O 1
ATOM 1038 N N . SER A 1 130 ? -20.664 -5.445 29.510 1.00 81.44 130 SER A N 1
ATOM 1039 C CA . SER A 1 130 ? -20.881 -6.655 28.711 1.00 81.44 130 SER A CA 1
ATOM 1040 C C . SER A 1 130 ? -19.626 -7.057 27.922 1.00 81.44 130 SER A C 1
ATOM 1042 O O . SER A 1 130 ? -19.329 -6.475 26.876 1.00 81.44 130 SER A O 1
ATOM 1044 N N . PRO A 1 131 ? -18.912 -8.117 28.354 1.00 83.25 131 PRO A N 1
ATOM 1045 C CA . PRO A 1 131 ? -17.798 -8.679 27.587 1.00 83.25 131 PRO A CA 1
ATOM 1046 C C . PRO A 1 131 ? -18.207 -9.147 26.183 1.00 83.25 131 PRO A C 1
ATOM 1048 O O . PRO A 1 131 ? -17.414 -9.050 25.251 1.00 83.25 131 PRO A O 1
ATOM 1051 N N . VAL A 1 132 ? -19.452 -9.614 26.021 1.00 79.56 132 VAL A N 1
ATOM 1052 C CA . VAL A 1 132 ? -20.009 -10.034 24.723 1.00 79.56 132 VAL A CA 1
ATOM 1053 C C . VAL A 1 132 ? -20.081 -8.849 23.761 1.00 79.56 132 VAL A C 1
ATOM 1055 O O . VAL A 1 132 ? -19.616 -8.953 22.630 1.00 79.56 132 VAL A O 1
ATOM 1058 N N . PHE A 1 133 ? -20.578 -7.701 24.231 1.00 80.19 133 PHE A N 1
ATOM 1059 C CA . PHE A 1 133 ? -20.637 -6.475 23.433 1.00 80.19 133 PHE A CA 1
ATOM 1060 C C . PHE A 1 133 ? -19.237 -5.997 23.028 1.00 80.19 133 PHE A C 1
ATOM 1062 O O . PHE A 1 133 ? -18.994 -5.656 21.873 1.00 80.19 133 PHE A O 1
ATOM 1069 N N . LYS A 1 134 ? -18.278 -6.058 23.959 1.00 85.50 134 LYS A N 1
ATOM 1070 C CA . LYS A 1 134 ? -16.884 -5.698 23.680 1.00 85.50 134 LYS A CA 1
ATOM 1071 C C . LYS A 1 134 ? -16.256 -6.579 22.593 1.00 85.50 134 LYS A C 1
ATOM 1073 O O . LYS A 1 134 ? -15.572 -6.067 21.713 1.00 85.50 134 LYS A O 1
ATOM 1078 N N . LEU A 1 135 ? -16.494 -7.893 22.632 1.00 81.88 135 LEU A N 1
ATOM 1079 C CA . LEU A 1 135 ? -16.028 -8.816 21.588 1.00 81.88 135 LEU A CA 1
ATOM 1080 C C . LEU A 1 135 ? -16.707 -8.555 20.241 1.00 81.88 135 LEU A C 1
ATOM 1082 O O . LEU A 1 135 ? -16.060 -8.683 19.203 1.00 81.88 135 LEU A O 1
ATOM 1086 N N . TYR A 1 136 ? -17.982 -8.171 20.252 1.00 80.94 136 TYR A N 1
ATOM 1087 C CA . TYR A 1 136 ? -18.705 -7.803 19.040 1.00 80.94 136 TYR A CA 1
ATOM 1088 C C . TYR A 1 136 ? -18.093 -6.571 18.364 1.00 80.94 136 TYR A C 1
ATOM 1090 O O . TYR A 1 136 ? -17.804 -6.629 17.174 1.00 80.94 136 TYR A O 1
ATOM 1098 N N . LEU A 1 137 ? -17.794 -5.503 19.117 1.00 82.31 137 LEU A N 1
ATOM 1099 C CA . LEU A 1 137 ? -17.116 -4.320 18.567 1.00 82.31 137 LEU A CA 1
ATOM 1100 C C . LEU A 1 137 ? -15.763 -4.663 17.932 1.00 82.31 137 LEU A C 1
ATOM 1102 O O . LEU A 1 137 ? -15.429 -4.137 16.872 1.00 82.31 137 LEU A O 1
ATOM 1106 N N . ILE A 1 138 ? -14.993 -5.561 18.558 1.00 87.62 138 ILE A N 1
ATOM 1107 C CA . ILE A 1 138 ? -13.709 -6.022 18.011 1.00 87.62 138 ILE A CA 1
ATOM 1108 C C . ILE A 1 138 ? -13.927 -6.741 16.674 1.00 87.62 138 ILE A C 1
ATOM 1110 O O . ILE A 1 138 ? -13.274 -6.396 15.690 1.00 87.62 138 ILE A O 1
ATOM 1114 N N . LYS A 1 139 ? -14.870 -7.689 16.614 1.00 86.19 139 LYS A N 1
ATOM 1115 C CA . LYS A 1 139 ? -15.191 -8.419 15.377 1.00 86.19 139 LYS A CA 1
ATOM 1116 C C . LYS A 1 139 ? -15.727 -7.509 14.277 1.00 86.19 139 LYS A C 1
ATOM 1118 O O . LYS A 1 139 ? -15.386 -7.691 13.114 1.00 86.19 139 LYS A O 1
ATOM 1123 N N . GLU A 1 140 ? -16.555 -6.533 14.625 1.00 84.50 140 GLU A N 1
ATOM 1124 C CA . GLU A 1 140 ? -17.122 -5.607 13.648 1.00 84.50 140 GLU A CA 1
ATOM 1125 C C . GLU A 1 140 ? -16.046 -4.690 13.059 1.00 84.50 140 GLU A C 1
ATOM 1127 O O . GLU A 1 140 ? -16.013 -4.451 11.853 1.00 84.50 140 GLU A O 1
ATOM 1132 N N . PHE A 1 141 ? -15.091 -4.250 13.878 1.00 87.19 141 PHE A N 1
ATOM 1133 C CA . PHE A 1 141 ? -13.925 -3.518 13.394 1.00 87.19 141 PHE A CA 1
ATOM 1134 C C . PHE A 1 141 ? -13.043 -4.363 12.462 1.00 87.19 141 PHE A C 1
ATOM 1136 O O . PHE A 1 141 ? -12.554 -3.859 11.450 1.00 87.19 141 PHE A O 1
ATOM 1143 N N . GLU A 1 142 ? -12.856 -5.651 12.764 1.00 86.31 142 GLU A N 1
ATOM 1144 C CA . GLU A 1 142 ? -12.172 -6.589 11.865 1.00 86.31 142 GLU A CA 1
ATOM 1145 C C . GLU A 1 142 ? -12.926 -6.748 10.537 1.00 86.31 142 GLU A C 1
ATOM 1147 O O . GLU A 1 142 ? -12.318 -6.612 9.476 1.00 86.31 142 GLU A O 1
ATOM 1152 N N . ARG A 1 143 ? -14.254 -6.919 10.576 1.00 87.19 143 ARG A N 1
ATOM 1153 C CA . ARG A 1 143 ? -15.110 -7.000 9.383 1.00 87.19 143 ARG A CA 1
ATOM 1154 C C . ARG A 1 143 ? -14.996 -5.750 8.506 1.00 87.19 143 ARG A C 1
ATOM 1156 O O . ARG A 1 143 ? -14.857 -5.864 7.290 1.00 87.19 143 ARG A O 1
ATOM 1163 N N . LEU A 1 144 ? -15.031 -4.556 9.104 1.00 82.25 144 LEU A N 1
ATOM 1164 C CA . LEU A 1 144 ? -14.871 -3.292 8.376 1.00 82.25 144 LEU A CA 1
ATOM 1165 C C . LEU A 1 144 ? -13.489 -3.188 7.723 1.00 82.25 144 LEU A C 1
ATOM 1167 O O . LEU A 1 144 ? -13.399 -2.836 6.548 1.00 82.25 144 LEU A O 1
ATOM 1171 N N . LYS A 1 145 ? -12.424 -3.578 8.433 1.00 82.69 145 LYS A N 1
ATOM 1172 C CA . LYS A 1 145 ? -11.070 -3.647 7.861 1.00 82.69 145 LYS A CA 1
ATOM 1173 C C . LYS A 1 145 ? -10.970 -4.620 6.696 1.00 82.69 145 LYS A C 1
ATOM 1175 O O . LYS A 1 145 ? -10.281 -4.331 5.721 1.00 82.69 145 LYS A O 1
ATOM 1180 N N . GLU A 1 146 ? -11.624 -5.773 6.786 1.00 82.31 146 GLU A N 1
ATOM 1181 C CA . GLU A 1 146 ? -11.667 -6.732 5.685 1.00 82.31 146 GLU A CA 1
ATOM 1182 C C . GLU A 1 146 ? -12.376 -6.141 4.467 1.00 82.31 146 GLU A C 1
ATOM 1184 O O . GLU A 1 146 ? -11.873 -6.281 3.356 1.00 82.31 146 GLU A O 1
ATOM 1189 N N . ILE A 1 147 ? -13.491 -5.434 4.661 1.00 81.62 147 ILE A N 1
ATOM 1190 C CA . ILE A 1 147 ? -14.219 -4.756 3.581 1.00 81.62 147 ILE A CA 1
ATOM 1191 C C . ILE A 1 147 ? -13.370 -3.645 2.951 1.00 81.62 147 ILE A C 1
ATOM 1193 O O . ILE A 1 147 ? -13.265 -3.585 1.727 1.00 81.62 147 ILE A O 1
ATOM 1197 N N . GLU A 1 148 ? -12.713 -2.804 3.752 1.00 76.12 148 GLU A N 1
ATOM 1198 C CA . GLU A 1 148 ? -11.799 -1.770 3.249 1.00 76.12 148 GLU A CA 1
ATOM 1199 C C . GLU A 1 148 ? -10.611 -2.380 2.500 1.00 76.12 148 GLU A C 1
ATOM 1201 O O . GLU A 1 148 ? -10.257 -1.930 1.413 1.00 76.12 148 GLU A O 1
ATOM 1206 N N . SER A 1 149 ? -10.034 -3.465 3.022 1.00 69.50 149 SER A N 1
ATOM 1207 C CA . SER A 1 149 ? -8.989 -4.222 2.329 1.00 69.50 149 SER A CA 1
ATOM 1208 C C . SER A 1 149 ? -9.498 -4.899 1.052 1.00 69.50 149 SER A C 1
ATOM 1210 O O . SER A 1 149 ? -8.709 -5.173 0.146 1.00 69.50 149 SER A O 1
ATOM 1212 N N . GLN A 1 150 ? -10.790 -5.216 0.979 1.00 67.31 150 GLN A N 1
ATOM 1213 C CA . GLN A 1 150 ? -11.457 -5.734 -0.211 1.00 67.31 150 GLN A CA 1
ATOM 1214 C C . GLN A 1 150 ? -11.891 -4.634 -1.178 1.00 67.31 150 GLN A C 1
ATOM 1216 O O . GLN A 1 150 ? -12.371 -4.967 -2.265 1.00 67.31 150 GLN A O 1
ATOM 1221 N N . ASN A 1 151 ? -11.695 -3.354 -0.854 1.00 59.22 151 ASN A N 1
ATOM 1222 C CA . ASN A 1 151 ? -11.835 -2.274 -1.818 1.00 59.22 151 ASN A CA 1
ATOM 1223 C C . ASN A 1 151 ? -10.658 -2.381 -2.810 1.00 59.22 151 ASN A C 1
ATOM 1225 O O . ASN A 1 151 ? -9.571 -1.835 -2.631 1.00 59.22 151 ASN A O 1
ATOM 1229 N N . ARG A 1 152 ? -10.867 -3.242 -3.817 1.00 62.28 152 ARG A N 1
ATOM 1230 C CA . ARG A 1 152 ? -9.925 -3.720 -4.842 1.00 62.28 152 ARG A CA 1
ATOM 1231 C C . ARG A 1 152 ? -9.599 -2.616 -5.843 1.00 62.28 152 ARG A C 1
ATOM 1233 O O . ARG A 1 152 ? -9.911 -2.732 -7.029 1.00 62.28 152 ARG A O 1
ATOM 1240 N N . GLU A 1 153 ? -8.958 -1.548 -5.394 1.00 72.94 153 GLU A N 1
ATOM 1241 C CA . GLU A 1 153 ? -8.366 -0.611 -6.337 1.00 72.94 153 GLU A CA 1
ATOM 1242 C C . GLU A 1 153 ? -7.294 -1.328 -7.167 1.00 72.94 153 GLU A C 1
ATOM 1244 O O . GLU A 1 153 ? -6.497 -2.139 -6.674 1.00 72.94 153 GLU A O 1
ATOM 1249 N N . TRP A 1 154 ? -7.292 -1.053 -8.470 1.00 78.31 154 TRP A N 1
ATOM 1250 C CA . TRP A 1 154 ? -6.300 -1.601 -9.380 1.00 78.31 154 TRP A CA 1
ATOM 1251 C C . TRP A 1 154 ? -4.909 -1.093 -8.999 1.00 78.31 154 TRP A C 1
ATOM 1253 O O . TRP A 1 154 ? -4.522 0.030 -9.310 1.00 78.31 154 TRP A O 1
ATOM 1263 N N . ASN A 1 155 ? -4.114 -1.945 -8.357 1.00 81.06 155 ASN A N 1
ATOM 1264 C CA . ASN A 1 155 ? -2.723 -1.620 -8.066 1.00 81.06 155 ASN A CA 1
ATOM 1265 C C . ASN A 1 155 ? -1.899 -1.639 -9.367 1.00 81.06 155 ASN A C 1
ATOM 1267 O O . ASN A 1 155 ? -2.018 -2.558 -10.183 1.00 81.06 155 ASN A O 1
ATOM 1271 N N . VAL A 1 156 ? -0.979 -0.682 -9.518 1.00 83.19 156 VAL A N 1
ATOM 1272 C CA . VAL A 1 156 ? 0.018 -0.616 -10.605 1.00 83.19 156 VAL A CA 1
ATOM 1273 C C . VAL A 1 156 ? 0.716 -1.962 -10.833 1.00 83.19 156 VAL A C 1
ATOM 1275 O O . VAL A 1 156 ? 0.966 -2.349 -11.974 1.00 83.19 156 VAL A O 1
ATOM 1278 N N . SER A 1 157 ? 0.999 -2.714 -9.766 1.00 83.25 157 SER A N 1
ATOM 1279 C CA . SER A 1 157 ? 1.623 -4.041 -9.853 1.00 83.25 157 SER A CA 1
ATOM 1280 C C . SER A 1 157 ? 0.718 -5.076 -10.528 1.00 83.25 157 SER A C 1
ATOM 1282 O O . SER A 1 157 ? 1.209 -5.890 -11.310 1.00 83.25 157 SER A O 1
ATOM 1284 N N . MET A 1 158 ? -0.596 -5.025 -10.272 1.00 86.06 158 MET A N 1
ATOM 1285 C CA . MET A 1 158 ? -1.578 -5.896 -10.927 1.00 86.06 158 MET A CA 1
ATOM 1286 C C . MET A 1 158 ? -1.690 -5.555 -12.411 1.00 86.06 158 MET A C 1
ATOM 1288 O O . MET A 1 158 ? -1.541 -6.442 -13.250 1.00 86.06 158 MET A O 1
ATOM 1292 N N . ILE A 1 159 ? -1.848 -4.268 -12.739 1.00 89.38 159 ILE A N 1
ATOM 1293 C CA . ILE A 1 159 ? -1.915 -3.784 -14.127 1.00 89.38 159 ILE A CA 1
ATOM 1294 C C . ILE A 1 159 ? -0.641 -4.176 -14.888 1.00 89.38 159 ILE A C 1
ATOM 1296 O O . ILE A 1 159 ? -0.702 -4.743 -15.976 1.00 89.38 159 ILE A O 1
ATOM 1300 N N . THR A 1 160 ? 0.532 -3.963 -14.288 1.00 87.94 160 THR A N 1
ATOM 1301 C CA . THR A 1 160 ? 1.818 -4.356 -14.882 1.00 87.94 160 THR A CA 1
ATOM 1302 C C . THR A 1 160 ? 1.902 -5.870 -15.099 1.00 87.94 160 THR A C 1
ATOM 1304 O O . THR A 1 160 ? 2.453 -6.319 -16.104 1.00 87.94 160 THR A O 1
ATOM 1307 N N . GLY A 1 161 ? 1.360 -6.668 -14.173 1.00 89.81 161 GLY A N 1
ATOM 1308 C CA . GLY A 1 161 ? 1.277 -8.122 -14.302 1.00 89.81 161 GLY A CA 1
ATOM 1309 C C . GLY A 1 161 ? 0.410 -8.562 -15.481 1.00 89.81 161 GLY A C 1
ATOM 1310 O O . GLY A 1 161 ? 0.803 -9.470 -16.212 1.00 89.81 161 GLY A O 1
ATOM 1311 N N . ILE A 1 162 ? -0.718 -7.883 -15.703 1.00 92.00 162 ILE A N 1
ATOM 1312 C CA . ILE A 1 162 ? -1.590 -8.100 -16.863 1.00 92.00 162 ILE A CA 1
ATOM 1313 C C . ILE A 1 162 ? -0.855 -7.730 -18.148 1.00 92.00 162 ILE A C 1
ATOM 1315 O O . ILE A 1 162 ? -0.716 -8.572 -19.029 1.00 92.00 162 ILE A O 1
ATOM 1319 N N . ILE A 1 163 ? -0.310 -6.518 -18.243 1.00 92.31 163 ILE A N 1
ATOM 1320 C CA . ILE A 1 163 ? 0.299 -6.046 -19.492 1.00 92.31 163 ILE A CA 1
ATOM 1321 C C . ILE A 1 163 ? 1.496 -6.918 -19.908 1.00 92.31 163 ILE A C 1
ATOM 1323 O O . ILE A 1 163 ? 1.729 -7.120 -21.094 1.00 92.31 163 ILE A O 1
ATOM 1327 N N . LYS A 1 164 ? 2.252 -7.486 -18.960 1.00 90.50 164 LYS A N 1
ATOM 1328 C CA . LYS A 1 164 ? 3.392 -8.378 -19.252 1.00 90.50 164 LYS A CA 1
ATOM 1329 C C . LYS A 1 164 ? 2.997 -9.817 -19.596 1.00 90.50 164 LYS A C 1
ATOM 1331 O O . LYS A 1 164 ? 3.866 -10.625 -19.930 1.00 90.50 164 LYS A O 1
ATOM 1336 N N . ASN A 1 165 ? 1.723 -10.185 -19.482 1.00 91.25 165 ASN A N 1
ATOM 1337 C CA . ASN A 1 165 ? 1.299 -11.567 -19.648 1.00 91.25 165 ASN A CA 1
ATOM 1338 C C . ASN A 1 165 ? 1.133 -11.932 -21.131 1.00 91.25 165 ASN A C 1
ATOM 1340 O O . ASN A 1 165 ? 0.133 -11.602 -21.759 1.00 91.25 165 ASN A O 1
ATOM 1344 N N . LYS A 1 166 ? 2.091 -12.697 -21.663 1.00 89.56 166 LYS A N 1
ATOM 1345 C CA . LYS A 1 166 ? 2.060 -13.251 -23.030 1.00 89.56 166 LYS A CA 1
ATOM 1346 C C . LYS A 1 166 ? 0.852 -14.154 -23.317 1.00 89.56 166 LYS A C 1
ATOM 1348 O O . LYS A 1 166 ? 0.562 -14.400 -24.475 1.00 89.56 166 LYS A O 1
ATOM 1353 N N . VAL A 1 167 ? 0.122 -14.620 -22.298 1.00 91.50 167 VAL A N 1
ATOM 1354 C CA . VAL A 1 167 ? -1.087 -15.434 -22.518 1.00 91.50 167 VAL A CA 1
ATOM 1355 C C . VAL A 1 167 ? -2.110 -14.707 -23.393 1.00 91.50 167 VAL A C 1
ATOM 1357 O O . VAL A 1 167 ? -2.764 -15.327 -24.218 1.00 91.50 167 VAL A O 1
ATOM 1360 N N . TYR A 1 168 ? -2.177 -13.377 -23.325 1.00 92.50 168 TYR A N 1
ATOM 1361 C CA . TYR A 1 168 ? -3.096 -12.603 -24.160 1.00 92.50 168 TYR A CA 1
ATOM 1362 C C . TYR A 1 168 ? -2.806 -12.675 -25.669 1.00 92.50 168 TYR A C 1
ATOM 1364 O O . TYR A 1 168 ? -3.685 -12.329 -26.452 1.00 92.50 168 TYR A O 1
ATOM 1372 N N . THR A 1 169 ? -1.633 -13.166 -26.091 1.00 92.44 169 THR A N 1
ATOM 1373 C CA . THR A 1 169 ? -1.290 -13.377 -27.510 1.00 92.44 169 THR A CA 1
ATOM 1374 C C . THR A 1 169 ? -1.618 -14.783 -28.022 1.00 92.44 169 THR A C 1
ATOM 1376 O O . THR A 1 169 ? -1.082 -15.194 -29.050 1.00 92.44 169 THR A O 1
ATOM 1379 N N . GLY A 1 170 ? -2.415 -15.558 -27.278 1.00 88.88 170 GLY A N 1
ATOM 1380 C CA . GLY A 1 170 ? -2.805 -16.921 -27.650 1.00 88.88 170 GLY A CA 1
ATOM 1381 C C . GLY A 1 170 ? -1.827 -18.015 -27.209 1.00 88.88 170 GLY A C 1
ATOM 1382 O O . GLY A 1 170 ? -2.088 -19.192 -27.442 1.00 88.88 170 GLY A O 1
ATOM 1383 N N . ASP A 1 171 ? -0.706 -17.671 -26.568 1.00 91.19 171 ASP A N 1
ATOM 1384 C CA . ASP A 1 171 ? 0.297 -18.645 -26.123 1.00 91.19 171 ASP A CA 1
ATOM 1385 C C . ASP A 1 171 ? -0.015 -19.151 -24.701 1.00 91.19 171 ASP A C 1
ATOM 1387 O O . ASP A 1 171 ? -0.222 -18.371 -23.773 1.00 91.19 171 ASP A O 1
ATOM 1391 N N . LEU A 1 172 ? 0.032 -20.462 -24.471 1.00 89.81 172 LEU A N 1
ATOM 1392 C CA . LEU A 1 172 ? -0.099 -21.033 -23.131 1.00 89.81 172 LEU A CA 1
ATOM 1393 C C . LEU A 1 172 ? 1.279 -21.146 -22.471 1.00 89.81 172 LEU A C 1
ATOM 1395 O O . LEU A 1 172 ? 2.168 -21.813 -22.992 1.00 89.81 172 LEU A O 1
ATOM 1399 N N . ILE A 1 173 ? 1.445 -20.531 -21.296 1.00 89.69 173 ILE A N 1
ATOM 1400 C CA . ILE A 1 173 ? 2.694 -20.590 -20.520 1.00 89.69 173 ILE A CA 1
ATOM 1401 C C . ILE A 1 173 ? 2.480 -21.397 -19.247 1.00 89.69 173 ILE A C 1
ATOM 1403 O O . ILE A 1 173 ? 1.772 -20.957 -18.334 1.00 89.69 173 ILE A O 1
ATOM 1407 N N . GLN A 1 174 ? 3.166 -22.530 -19.155 1.00 86.81 174 GLN A N 1
ATOM 1408 C CA . GLN A 1 174 ? 3.149 -23.428 -18.007 1.00 86.81 174 GLN A CA 1
ATOM 1409 C C . GLN A 1 174 ? 4.475 -23.370 -17.234 1.00 86.81 174 GLN A C 1
ATOM 1411 O O . GLN A 1 174 ? 5.450 -22.755 -17.658 1.00 86.81 174 GLN A O 1
ATOM 1416 N N . GLN A 1 175 ? 4.487 -23.958 -16.035 1.00 86.44 175 GLN A N 1
ATOM 1417 C CA . GLN A 1 175 ? 5.677 -24.060 -15.180 1.00 86.44 175 GLN A CA 1
ATOM 1418 C C . GLN A 1 175 ? 6.356 -22.717 -14.836 1.00 86.44 175 GLN A C 1
ATOM 1420 O O . GLN A 1 175 ? 7.570 -22.642 -14.678 1.00 86.44 175 GLN A O 1
ATOM 1425 N N . LYS A 1 176 ? 5.583 -21.640 -14.625 1.00 84.38 176 LYS A N 1
ATOM 1426 C CA . LYS A 1 176 ? 6.120 -20.314 -14.232 1.00 84.38 176 LYS A CA 1
ATOM 1427 C C . LYS A 1 176 ? 6.933 -20.335 -12.924 1.00 84.38 176 LYS A C 1
ATOM 1429 O O . LYS A 1 176 ? 7.739 -19.435 -12.672 1.00 84.38 176 LYS A O 1
ATOM 1434 N N . ARG A 1 177 ? 6.702 -21.335 -12.069 1.00 88.44 177 ARG A N 1
ATOM 1435 C CA . ARG A 1 177 ? 7.456 -21.594 -10.839 1.00 88.44 177 ARG A CA 1
ATOM 1436 C C . ARG A 1 177 ? 7.747 -23.084 -10.721 1.00 88.44 177 ARG A C 1
ATOM 1438 O O . ARG A 1 177 ? 6.882 -23.898 -11.040 1.00 88.44 177 ARG A O 1
ATOM 1445 N N . LYS A 1 178 ? 8.924 -23.424 -10.201 1.00 87.50 178 LYS A N 1
ATOM 1446 C CA . LYS A 1 178 ? 9.334 -24.799 -9.894 1.00 87.50 178 LYS A CA 1
ATOM 1447 C C . LYS A 1 178 ? 9.853 -24.903 -8.463 1.00 87.50 178 LYS A C 1
ATOM 1449 O O . LYS A 1 178 ? 10.337 -23.920 -7.900 1.00 87.50 178 LYS A O 1
ATOM 1454 N N . ARG A 1 179 ? 9.729 -26.082 -7.854 1.00 85.81 179 ARG A N 1
ATOM 1455 C CA . ARG A 1 179 ? 10.379 -26.367 -6.565 1.00 85.81 179 ARG A CA 1
ATOM 1456 C C . ARG A 1 179 ? 11.880 -26.540 -6.777 1.00 85.81 179 ARG A C 1
ATOM 1458 O O . ARG A 1 179 ? 12.294 -27.012 -7.831 1.00 85.81 179 ARG A O 1
ATOM 1465 N N . ILE A 1 180 ? 12.676 -26.170 -5.774 1.00 83.06 180 ILE A N 1
ATOM 1466 C CA . ILE A 1 180 ? 14.138 -26.368 -5.809 1.00 83.06 180 ILE A CA 1
ATOM 1467 C C . ILE A 1 180 ? 14.462 -27.860 -5.875 1.00 83.06 180 ILE A C 1
ATOM 1469 O O . ILE A 1 180 ? 15.307 -28.290 -6.650 1.00 83.06 180 ILE A O 1
ATOM 1473 N N . SER A 1 181 ? 13.776 -28.645 -5.050 1.00 83.50 181 SER A N 1
ATOM 1474 C CA . SER A 1 181 ? 13.883 -30.097 -5.020 1.00 83.50 181 SER A CA 1
ATOM 1475 C C . SER A 1 181 ? 12.604 -30.688 -4.436 1.00 83.50 181 SER A C 1
ATOM 1477 O O . SER A 1 181 ? 11.791 -29.975 -3.850 1.00 83.50 181 SER A O 1
ATOM 1479 N N . PHE A 1 182 ? 12.423 -32.002 -4.554 1.00 79.25 182 PHE A N 1
ATOM 1480 C CA . PHE A 1 182 ? 11.286 -32.697 -3.942 1.00 79.25 182 PHE A CA 1
ATOM 1481 C C . PHE A 1 182 ? 11.203 -32.478 -2.418 1.00 79.25 182 PHE A C 1
ATOM 1483 O O . PHE A 1 182 ? 10.113 -32.311 -1.882 1.00 79.25 182 PHE A O 1
ATOM 1490 N N . LYS A 1 183 ? 12.360 -32.409 -1.742 1.00 84.81 183 LYS A N 1
ATOM 1491 C CA . LYS A 1 183 ? 12.473 -32.209 -0.286 1.00 84.81 183 LYS A CA 1
ATOM 1492 C C . LYS A 1 183 ? 12.332 -30.745 0.144 1.00 84.81 183 LYS A C 1
ATOM 1494 O O . LYS A 1 183 ? 12.107 -30.471 1.316 1.00 84.81 183 LYS A O 1
ATOM 1499 N N . ASN A 1 184 ? 12.498 -29.799 -0.782 1.00 82.44 184 ASN A N 1
ATOM 1500 C CA . ASN A 1 184 ? 12.418 -28.375 -0.491 1.00 82.44 184 ASN A CA 1
ATOM 1501 C C . ASN A 1 184 ? 11.209 -27.755 -1.197 1.00 82.44 184 ASN A C 1
ATOM 1503 O O . ASN A 1 184 ? 11.225 -27.478 -2.397 1.00 82.44 184 ASN A O 1
ATOM 1507 N N . HIS A 1 185 ? 10.168 -27.484 -0.413 1.00 80.19 185 HIS A N 1
ATOM 1508 C CA . HIS A 1 185 ? 8.908 -26.921 -0.892 1.00 80.19 185 HIS A CA 1
ATOM 1509 C C . HIS A 1 185 ? 9.002 -25.449 -1.334 1.00 80.19 185 HIS A C 1
ATOM 1511 O O . HIS A 1 185 ? 8.012 -24.902 -1.822 1.00 80.19 185 HIS A O 1
ATOM 1517 N N . LYS A 1 186 ? 10.170 -24.801 -1.212 1.00 86.81 186 LYS A N 1
ATOM 1518 C CA . LYS A 1 186 ? 10.388 -23.434 -1.695 1.00 86.81 186 LYS A CA 1
ATOM 1519 C C . LYS A 1 186 ? 10.226 -23.367 -3.217 1.00 86.81 186 LYS A C 1
ATOM 1521 O O . LYS A 1 186 ? 10.882 -24.091 -3.966 1.00 86.81 186 LYS A O 1
ATOM 1526 N N . LEU A 1 187 ? 9.361 -22.462 -3.669 1.00 86.69 187 LEU A N 1
ATOM 1527 C CA . LEU A 1 187 ? 9.111 -22.190 -5.083 1.00 86.69 187 LEU A CA 1
ATOM 1528 C C . LEU A 1 187 ? 10.068 -21.108 -5.589 1.00 86.69 187 LEU A C 1
ATOM 1530 O O . LEU A 1 187 ? 10.134 -20.015 -5.027 1.00 86.69 187 LEU A O 1
ATOM 1534 N N . ILE A 1 188 ? 10.777 -21.400 -6.674 1.00 87.50 188 ILE A N 1
ATOM 1535 C CA . ILE A 1 188 ? 11.617 -20.449 -7.404 1.00 87.50 188 ILE A CA 1
ATOM 1536 C C . ILE A 1 188 ? 10.956 -20.131 -8.748 1.00 87.50 188 ILE A C 1
ATOM 1538 O O . ILE A 1 188 ? 10.254 -20.960 -9.329 1.00 87.50 188 ILE A O 1
ATOM 1542 N N . LYS A 1 189 ? 11.161 -18.904 -9.238 1.00 87.56 189 LYS A N 1
ATOM 1543 C CA . LYS A 1 189 ? 10.754 -18.499 -10.586 1.00 87.56 189 LYS A CA 1
ATOM 1544 C C . LYS A 1 189 ? 11.585 -19.259 -11.626 1.00 87.56 189 LYS A C 1
ATOM 1546 O O . LYS A 1 189 ? 12.811 -19.205 -11.585 1.00 87.56 189 LYS A O 1
ATOM 1551 N N . THR A 1 190 ? 10.915 -19.933 -12.550 1.00 87.44 190 THR A N 1
ATOM 1552 C CA . THR A 1 190 ? 11.562 -20.646 -13.659 1.00 87.44 190 THR A CA 1
ATOM 1553 C C . THR A 1 190 ? 12.217 -19.636 -14.604 1.00 87.44 190 THR A C 1
ATOM 1555 O O . THR A 1 190 ? 11.677 -18.541 -14.810 1.00 87.44 190 THR A O 1
ATOM 1558 N N . LYS A 1 191 ? 13.403 -19.964 -15.126 1.00 85.56 191 LYS A N 1
ATOM 1559 C CA . LYS A 1 191 ? 14.075 -19.119 -16.120 1.00 85.56 191 LYS A CA 1
ATOM 1560 C C . LYS A 1 191 ? 13.287 -19.147 -17.435 1.00 85.56 191 LYS A C 1
ATOM 1562 O O . LYS A 1 191 ? 12.520 -20.074 -17.668 1.00 85.56 191 LYS A O 1
ATOM 1567 N N . GLU A 1 192 ? 13.418 -18.113 -18.262 1.00 79.50 192 GLU A N 1
ATOM 1568 C CA . GLU A 1 192 ? 12.582 -17.960 -19.465 1.00 79.50 192 GLU A CA 1
ATOM 1569 C C . GLU A 1 192 ? 12.815 -19.046 -20.524 1.00 79.50 192 GLU A C 1
ATOM 1571 O O . GLU A 1 192 ? 11.877 -19.414 -21.223 1.00 79.50 192 GLU A O 1
ATOM 1576 N N . ASP A 1 193 ? 14.033 -19.578 -20.598 1.00 82.31 193 ASP A N 1
ATOM 1577 C CA . ASP A 1 193 ? 14.467 -20.692 -21.448 1.00 82.31 193 ASP A CA 1
ATOM 1578 C C . ASP A 1 193 ? 13.896 -22.051 -21.015 1.00 82.31 193 ASP A C 1
ATOM 1580 O O . ASP A 1 193 ? 13.723 -22.943 -21.839 1.00 82.31 193 ASP A O 1
ATOM 1584 N N . GLU A 1 194 ? 13.559 -22.200 -19.736 1.00 86.06 194 GLU A N 1
ATOM 1585 C CA . GLU A 1 194 ? 12.982 -23.423 -19.166 1.00 86.06 194 GLU A CA 1
ATOM 1586 C C . GLU A 1 194 ? 11.440 -23.399 -19.131 1.00 86.06 194 GLU A C 1
ATOM 1588 O O . GLU A 1 194 ? 10.816 -24.340 -18.638 1.00 86.06 194 GLU A O 1
ATOM 1593 N N . LEU A 1 195 ? 10.801 -22.315 -19.586 1.00 86.12 195 LEU A N 1
ATOM 1594 C CA . LEU A 1 195 ? 9.342 -22.224 -19.605 1.00 86.12 195 LEU A CA 1
ATOM 1595 C C . LEU A 1 195 ? 8.757 -23.127 -20.691 1.00 86.12 195 LEU A C 1
ATOM 1597 O O . LEU A 1 195 ? 9.143 -23.064 -21.857 1.00 86.12 195 LEU A O 1
ATOM 1601 N N . ILE A 1 196 ? 7.736 -23.895 -20.321 1.00 87.69 196 ILE A N 1
ATOM 1602 C CA . ILE A 1 196 ? 6.950 -24.677 -21.274 1.00 87.69 196 ILE A CA 1
ATOM 1603 C C . ILE A 1 196 ? 5.945 -23.725 -21.927 1.00 87.69 196 ILE A C 1
ATOM 1605 O O . ILE A 1 196 ? 5.033 -23.224 -21.260 1.00 87.69 196 ILE A O 1
ATOM 1609 N N . ILE A 1 197 ? 6.143 -23.443 -23.217 1.00 88.38 197 ILE A N 1
ATOM 1610 C CA . ILE A 1 197 ? 5.309 -22.524 -23.997 1.00 88.38 197 ILE A CA 1
ATOM 1611 C C . ILE A 1 197 ? 4.662 -23.292 -25.148 1.00 88.38 197 ILE A C 1
ATOM 1613 O O . ILE A 1 197 ? 5.336 -23.659 -26.111 1.00 88.38 197 ILE A O 1
ATOM 1617 N N . THR A 1 198 ? 3.346 -23.472 -25.079 1.00 88.75 198 THR A N 1
ATOM 1618 C CA . THR A 1 198 ? 2.555 -23.983 -26.203 1.00 88.75 198 THR A CA 1
ATOM 1619 C C . THR A 1 198 ? 2.041 -22.795 -27.002 1.00 88.75 198 THR A C 1
ATOM 1621 O O . THR A 1 198 ? 1.222 -22.013 -26.516 1.00 88.75 198 THR A O 1
ATOM 1624 N N . LYS A 1 199 ? 2.551 -22.625 -28.222 1.00 89.56 199 LYS A N 1
ATOM 1625 C CA . LYS A 1 199 ? 2.186 -21.496 -29.089 1.00 89.56 199 LYS A CA 1
ATOM 1626 C C . LYS A 1 199 ? 0.766 -21.659 -29.639 1.00 89.56 199 LYS A C 1
ATOM 1628 O O . LYS A 1 199 ? 0.397 -22.770 -30.001 1.00 89.56 199 LYS A O 1
ATOM 1633 N N . ASN A 1 200 ? 0.026 -20.553 -29.766 1.00 88.25 200 ASN A N 1
ATOM 1634 C CA . ASN A 1 200 ? -1.316 -20.503 -30.382 1.00 88.25 200 ASN A CA 1
ATOM 1635 C C . ASN A 1 200 ? -2.309 -21.542 -29.813 1.00 88.25 200 ASN A C 1
ATOM 1637 O O . ASN A 1 200 ? -3.029 -22.208 -30.551 1.00 88.25 200 ASN A O 1
ATOM 1641 N N . ASN A 1 201 ? -2.330 -21.701 -28.492 1.00 89.31 201 ASN A N 1
ATOM 1642 C CA . ASN A 1 201 ? -3.213 -22.632 -27.797 1.00 89.31 201 ASN A CA 1
ATOM 1643 C C . ASN A 1 201 ? -4.674 -22.147 -27.737 1.00 89.31 201 ASN A C 1
ATOM 1645 O O . ASN A 1 201 ? -5.582 -22.954 -27.568 1.00 89.31 201 ASN A O 1
ATOM 1649 N N . HIS A 1 202 ? -4.913 -20.838 -27.817 1.00 88.06 202 HIS A N 1
ATOM 1650 C CA . HIS A 1 202 ? -6.254 -20.257 -27.856 1.00 88.06 202 HIS A CA 1
ATOM 1651 C C . HIS A 1 202 ? -6.277 -18.998 -28.726 1.00 88.06 202 HIS A C 1
ATOM 1653 O O . HIS A 1 202 ? -5.225 -18.468 -29.082 1.00 88.06 202 HIS A O 1
ATOM 1659 N N . MET A 1 203 ? -7.483 -18.512 -29.034 1.00 86.06 203 MET A N 1
ATOM 1660 C CA . MET A 1 203 ? -7.676 -17.252 -29.753 1.00 86.06 203 MET A CA 1
ATOM 1661 C C . MET A 1 203 ? -6.991 -16.105 -29.004 1.00 86.06 203 MET A C 1
ATOM 1663 O O . MET A 1 203 ? -7.137 -15.973 -27.783 1.00 86.06 203 MET A O 1
ATOM 1667 N N . ASP A 1 204 ? -6.208 -15.313 -29.724 1.00 91.75 204 ASP A N 1
ATOM 1668 C CA . ASP A 1 204 ? -5.490 -14.180 -29.175 1.00 91.75 204 ASP A CA 1
ATOM 1669 C C . ASP A 1 204 ? -6.443 -13.014 -28.893 1.00 91.75 204 ASP A C 1
ATOM 1671 O O . ASP A 1 204 ? -7.344 -12.700 -29.664 1.00 91.75 204 ASP A O 1
ATOM 1675 N N . ILE A 1 205 ? -6.252 -12.376 -27.738 1.00 92.38 205 ILE A N 1
ATOM 1676 C CA . ILE A 1 205 ? -6.986 -11.161 -27.359 1.00 92.38 205 ILE A CA 1
ATOM 1677 C C . ILE A 1 205 ? -6.295 -9.935 -27.972 1.00 92.38 205 ILE A C 1
ATOM 1679 O O . ILE A 1 205 ? -6.947 -8.945 -28.293 1.00 92.38 205 ILE A O 1
ATOM 1683 N N . ILE A 1 206 ? -4.969 -10.001 -28.136 1.00 92.44 206 ILE A N 1
ATOM 1684 C CA . ILE A 1 206 ? -4.143 -8.981 -28.789 1.00 92.44 206 ILE A CA 1
ATOM 1685 C C . ILE A 1 206 ? -3.120 -9.638 -29.713 1.00 92.44 206 ILE A C 1
ATOM 1687 O O . ILE A 1 206 ? -2.567 -10.692 -29.390 1.00 92.44 206 ILE A O 1
ATOM 1691 N N . SER A 1 207 ? -2.784 -8.964 -30.813 1.00 92.69 207 SER A N 1
ATOM 1692 C CA . SER A 1 207 ? -1.792 -9.484 -31.752 1.00 92.69 207 SER A CA 1
ATOM 1693 C C . SER A 1 207 ? -0.389 -9.525 -31.136 1.00 92.69 207 SER A C 1
ATOM 1695 O O . SER A 1 207 ? -0.008 -8.685 -30.309 1.00 92.69 207 SER A O 1
ATOM 1697 N N . LYS A 1 208 ? 0.430 -10.486 -31.580 1.00 91.38 208 LYS A N 1
ATOM 1698 C CA . LYS A 1 208 ? 1.835 -10.620 -31.146 1.00 91.38 208 LYS A CA 1
ATOM 1699 C C . LYS A 1 208 ? 2.647 -9.353 -31.414 1.00 91.38 208 LYS A C 1
ATOM 1701 O O . LYS A 1 208 ? 3.474 -8.970 -30.589 1.00 91.38 208 LYS A O 1
ATOM 1706 N N . GLU A 1 209 ? 2.365 -8.667 -32.518 1.00 91.25 209 GLU A N 1
ATOM 1707 C CA . GLU A 1 209 ? 2.980 -7.384 -32.868 1.00 91.25 209 GLU A CA 1
ATOM 1708 C C . GLU A 1 209 ? 2.586 -6.267 -31.899 1.00 91.25 209 GLU A C 1
ATOM 1710 O O . GLU A 1 209 ? 3.433 -5.499 -31.441 1.00 91.25 209 GLU A O 1
ATOM 1715 N N . GLN A 1 210 ? 1.299 -6.168 -31.548 1.00 92.19 210 GLN A N 1
ATOM 1716 C CA . GLN A 1 210 ? 0.830 -5.190 -30.570 1.00 92.19 210 GLN A CA 1
ATOM 1717 C C . GLN A 1 210 ? 1.439 -5.457 -29.192 1.00 92.19 210 GLN A C 1
ATOM 1719 O O . GLN A 1 210 ? 1.947 -4.528 -28.564 1.00 92.19 210 GLN A O 1
ATOM 1724 N N . PHE A 1 211 ? 1.465 -6.715 -28.749 1.00 93.44 211 PHE A N 1
ATOM 1725 C CA . PHE A 1 211 ? 2.113 -7.090 -27.496 1.00 93.44 211 PHE A CA 1
ATOM 1726 C C . PHE A 1 211 ? 3.604 -6.735 -27.497 1.00 93.44 211 PHE A C 1
ATOM 1728 O O . PHE A 1 211 ? 4.084 -6.131 -26.538 1.00 93.44 211 PHE A O 1
ATOM 1735 N N . ALA A 1 212 ? 4.329 -7.052 -28.576 1.00 90.50 212 ALA A N 1
ATOM 1736 C CA . ALA A 1 212 ? 5.746 -6.725 -28.714 1.00 90.50 212 ALA A CA 1
ATOM 1737 C C . ALA A 1 212 ? 5.995 -5.211 -28.620 1.00 90.50 212 ALA A C 1
ATOM 1739 O O . ALA A 1 212 ? 6.864 -4.790 -27.858 1.00 90.50 212 ALA A O 1
ATOM 1740 N N . ARG A 1 213 ? 5.181 -4.391 -29.303 1.00 88.75 213 ARG A N 1
ATOM 1741 C CA . ARG A 1 213 ? 5.247 -2.921 -29.208 1.00 88.75 213 ARG A CA 1
ATOM 1742 C C . ARG A 1 213 ? 5.029 -2.424 -27.779 1.00 88.75 213 ARG A C 1
ATOM 1744 O O . ARG A 1 213 ? 5.784 -1.584 -27.302 1.00 88.75 213 ARG A O 1
ATOM 1751 N N . VAL A 1 214 ? 4.040 -2.965 -27.067 1.00 90.56 214 VAL A N 1
ATOM 1752 C CA . VAL A 1 214 ? 3.766 -2.577 -25.673 1.00 90.56 214 VAL A CA 1
ATOM 1753 C C . VAL A 1 214 ? 4.913 -2.972 -24.738 1.00 90.56 214 VAL A C 1
ATOM 1755 O O . VAL A 1 214 ? 5.323 -2.164 -23.903 1.00 90.56 214 VAL A O 1
ATOM 1758 N N . GLN A 1 215 ? 5.476 -4.178 -24.880 1.00 91.44 215 GLN A N 1
ATOM 1759 C CA . GLN A 1 215 ? 6.641 -4.579 -24.080 1.00 91.44 215 GLN A CA 1
ATOM 1760 C C . GLN A 1 215 ? 7.856 -3.691 -24.360 1.00 91.44 215 GLN A C 1
ATOM 1762 O O . GLN A 1 215 ? 8.603 -3.371 -23.434 1.00 91.44 215 GLN A O 1
ATOM 1767 N N . ASP A 1 216 ? 8.031 -3.260 -25.608 1.00 87.12 216 ASP A N 1
ATOM 1768 C CA . ASP A 1 216 ? 9.102 -2.352 -26.000 1.00 87.12 216 ASP A CA 1
ATOM 1769 C C . ASP A 1 216 ? 8.927 -0.952 -25.387 1.00 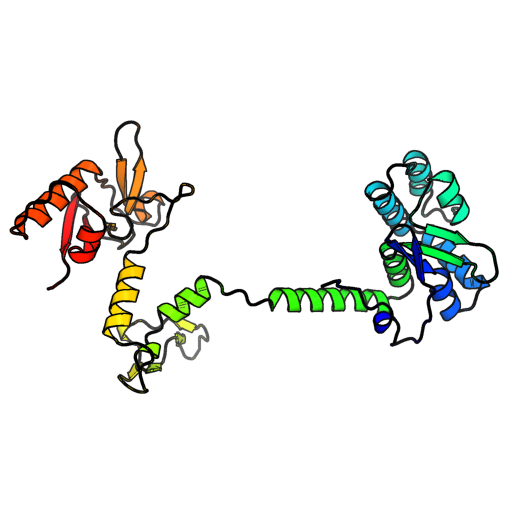87.12 216 ASP A C 1
ATOM 1771 O O . ASP A 1 216 ? 9.877 -0.388 -24.847 1.00 87.12 216 ASP A O 1
ATOM 1775 N N . ILE A 1 217 ? 7.699 -0.425 -25.336 1.00 86.88 217 ILE A N 1
ATOM 1776 C CA . ILE A 1 217 ? 7.389 0.823 -24.614 1.00 86.88 217 ILE A CA 1
ATOM 1777 C C . ILE A 1 217 ? 7.711 0.685 -23.119 1.00 86.88 217 ILE A C 1
ATOM 1779 O O . ILE A 1 217 ? 8.321 1.576 -22.529 1.00 86.88 217 ILE A O 1
ATOM 1783 N N . ILE A 1 218 ? 7.344 -0.439 -22.492 1.00 86.88 218 ILE A N 1
ATOM 1784 C CA . ILE A 1 218 ? 7.611 -0.683 -21.065 1.00 86.88 218 ILE A CA 1
ATOM 1785 C C . ILE A 1 218 ? 9.111 -0.770 -20.785 1.00 86.88 218 ILE A C 1
ATOM 1787 O O . ILE A 1 218 ? 9.577 -0.231 -19.778 1.00 86.88 218 ILE A O 1
ATOM 1791 N N . LYS A 1 219 ? 9.876 -1.432 -21.659 1.00 84.25 219 LYS A N 1
ATOM 1792 C CA . LYS A 1 219 ? 11.335 -1.553 -21.542 1.00 84.25 219 LYS A CA 1
ATOM 1793 C C . LYS A 1 219 ? 12.007 -0.179 -21.504 1.00 84.25 219 LYS A C 1
ATOM 1795 O O . LYS A 1 219 ? 12.915 0.028 -20.704 1.00 84.25 219 LYS A O 1
ATOM 1800 N N . HIS A 1 220 ? 11.496 0.753 -22.303 1.00 82.44 220 HIS A N 1
ATOM 1801 C CA . HIS A 1 220 ? 11.969 2.131 -22.398 1.00 82.44 220 HIS A CA 1
ATOM 1802 C C . HIS A 1 220 ? 11.135 3.114 -21.559 1.00 82.44 220 HIS A C 1
ATOM 1804 O O . HIS A 1 220 ? 11.204 4.326 -21.774 1.00 82.44 220 HIS A O 1
ATOM 1810 N N . SER A 1 221 ? 10.334 2.625 -20.607 1.00 79.75 221 SER A N 1
ATOM 1811 C CA . SER A 1 221 ? 9.536 3.488 -19.733 1.00 79.75 221 SER A CA 1
ATOM 1812 C C . SER A 1 221 ? 10.427 4.285 -18.780 1.00 79.75 221 SER A C 1
ATOM 1814 O O . SER A 1 221 ? 11.475 3.819 -18.323 1.00 79.75 221 SER A O 1
ATOM 1816 N N . VAL A 1 222 ? 10.013 5.518 -18.483 1.00 78.75 222 VAL A N 1
ATOM 1817 C CA . VAL A 1 222 ? 10.786 6.445 -17.656 1.00 78.75 222 VAL A CA 1
ATOM 1818 C C . VAL A 1 222 ? 10.078 6.711 -16.347 1.00 78.75 222 VAL A C 1
ATOM 1820 O O . VAL A 1 222 ? 8.866 6.896 -16.305 1.00 78.75 222 VAL A O 1
ATOM 1823 N N . LYS A 1 223 ? 10.863 6.781 -15.273 1.00 74.94 223 LYS A N 1
ATOM 1824 C CA . LYS A 1 223 ? 10.406 7.386 -14.028 1.00 74.94 223 LYS A CA 1
ATOM 1825 C C . LYS A 1 223 ? 10.586 8.893 -14.126 1.00 74.94 223 LYS A C 1
ATOM 1827 O O . LYS A 1 223 ? 11.712 9.358 -14.291 1.00 74.94 223 LYS A O 1
ATOM 1832 N N . VAL A 1 224 ? 9.483 9.619 -14.021 1.00 78.56 224 VAL A N 1
ATOM 1833 C CA . VAL A 1 224 ? 9.489 11.079 -13.924 1.00 78.56 224 VAL A CA 1
ATOM 1834 C C . VAL A 1 224 ? 9.924 11.517 -12.527 1.00 78.56 224 VAL A C 1
ATOM 1836 O O . VAL A 1 224 ? 9.758 10.782 -11.549 1.00 78.56 224 VAL A O 1
ATOM 1839 N N . ASN A 1 225 ? 10.532 12.696 -12.441 1.00 77.88 225 ASN A N 1
ATOM 1840 C CA . ASN A 1 225 ? 10.819 13.341 -11.164 1.00 77.88 225 ASN A CA 1
ATOM 1841 C C . ASN A 1 225 ? 9.552 14.020 -10.596 1.00 77.88 225 ASN A C 1
ATOM 1843 O O . ASN A 1 225 ? 8.494 14.005 -11.223 1.00 77.88 225 ASN A O 1
ATOM 1847 N N . SER A 1 226 ? 9.658 14.642 -9.418 1.00 78.19 226 SER A N 1
ATOM 1848 C CA . SER A 1 226 ? 8.541 15.370 -8.793 1.00 78.19 226 SER A CA 1
ATOM 1849 C C . SER A 1 226 ? 8.002 16.531 -9.641 1.00 78.19 226 SER A C 1
ATOM 1851 O O . SER A 1 226 ? 6.847 16.902 -9.482 1.00 78.19 226 SER A O 1
ATOM 1853 N N . ASN A 1 227 ? 8.810 17.067 -10.561 1.00 79.75 227 ASN A N 1
ATOM 1854 C CA . ASN A 1 227 ? 8.433 18.137 -11.490 1.00 79.75 227 ASN A CA 1
ATOM 1855 C C . ASN A 1 227 ? 7.865 17.590 -12.814 1.00 79.75 227 ASN A C 1
ATOM 1857 O O . ASN A 1 227 ? 7.694 18.340 -13.768 1.00 79.75 227 ASN A O 1
ATOM 1861 N N . ASN A 1 228 ? 7.596 16.283 -12.887 1.00 76.31 228 ASN A N 1
ATOM 1862 C CA . ASN A 1 228 ? 7.123 15.580 -14.077 1.00 76.31 228 ASN A CA 1
ATOM 1863 C C . ASN A 1 228 ? 8.084 15.628 -15.287 1.00 76.31 228 ASN A C 1
ATOM 1865 O O . ASN A 1 228 ? 7.694 15.353 -16.421 1.00 76.31 228 ASN A O 1
ATOM 1869 N N . GLU A 1 229 ? 9.357 15.939 -15.052 1.00 78.44 229 GLU A N 1
ATOM 1870 C CA . GLU A 1 229 ? 10.401 15.961 -16.069 1.00 78.44 229 GLU A CA 1
ATOM 1871 C C . GLU A 1 229 ? 11.189 14.652 -16.076 1.00 78.44 229 GLU A C 1
ATOM 1873 O O . GLU A 1 229 ? 11.334 13.948 -15.066 1.00 78.44 229 GLU A O 1
ATOM 1878 N N . TYR A 1 230 ? 11.760 14.345 -17.236 1.00 81.44 230 TYR A N 1
ATOM 1879 C CA . TYR A 1 230 ? 12.636 13.206 -17.417 1.00 81.44 230 TYR A CA 1
ATOM 1880 C C . TYR A 1 230 ? 13.780 13.515 -18.377 1.00 81.44 230 TYR A C 1
ATOM 1882 O O . TYR A 1 230 ? 13.698 14.389 -19.234 1.00 81.44 230 TYR A O 1
ATOM 1890 N N . ASP A 1 231 ? 14.857 12.746 -18.248 1.00 85.94 231 ASP A N 1
ATOM 1891 C CA . ASP A 1 231 ? 16.006 12.853 -19.137 1.00 85.94 231 ASP A CA 1
ATOM 1892 C C . ASP A 1 231 ? 15.816 12.024 -20.419 1.00 85.94 231 ASP A C 1
ATOM 1894 O O . ASP A 1 231 ? 15.289 10.907 -20.367 1.00 85.94 231 ASP A O 1
ATOM 1898 N N . ILE A 1 232 ? 16.280 12.546 -21.560 1.00 85.38 232 ILE A N 1
ATOM 1899 C CA . ILE A 1 232 ? 16.073 11.952 -22.891 1.00 85.38 232 ILE A CA 1
ATOM 1900 C C . ILE A 1 232 ? 16.617 10.523 -23.016 1.00 85.38 232 ILE A C 1
ATOM 1902 O O . ILE A 1 232 ? 15.994 9.711 -23.700 1.00 85.38 232 ILE A O 1
ATOM 1906 N N . PHE A 1 233 ? 17.696 10.180 -22.302 1.00 87.62 233 PHE A N 1
ATOM 1907 C CA . PHE A 1 233 ? 18.314 8.851 -22.331 1.00 87.62 233 PHE A CA 1
ATOM 1908 C C . PHE A 1 233 ? 17.829 7.919 -21.216 1.00 87.62 233 PHE A C 1
ATOM 1910 O O . PHE A 1 233 ? 18.257 6.763 -21.122 1.00 87.62 233 PHE A O 1
ATOM 1917 N N . SER A 1 234 ? 16.899 8.379 -20.375 1.00 85.00 234 SER A N 1
ATOM 1918 C CA . SER A 1 234 ? 16.305 7.543 -19.330 1.00 85.00 234 SER A CA 1
ATOM 1919 C C . SER A 1 234 ? 15.678 6.289 -19.935 1.00 85.00 234 SER A C 1
ATOM 1921 O O . SER A 1 234 ? 14.924 6.377 -20.904 1.00 85.00 234 SER A O 1
ATOM 1923 N N . GLY A 1 235 ? 15.980 5.123 -19.368 1.00 83.56 235 GLY A N 1
ATOM 1924 C CA . GLY A 1 235 ? 15.480 3.833 -19.858 1.00 83.56 235 GLY A CA 1
ATOM 1925 C C . GLY A 1 235 ? 16.276 3.217 -21.016 1.00 83.56 235 GLY A C 1
ATOM 1926 O O . GLY A 1 235 ? 16.026 2.061 -21.329 1.00 83.56 235 GLY A O 1
ATOM 1927 N N . TYR A 1 236 ? 17.250 3.927 -21.600 1.00 88.31 236 TYR A N 1
ATOM 1928 C CA . TYR A 1 236 ? 18.114 3.403 -22.674 1.00 88.31 236 TYR A CA 1
ATOM 1929 C C . TYR A 1 236 ? 19.548 3.110 -22.225 1.00 88.31 236 TYR A C 1
ATOM 1931 O O . TYR A 1 236 ? 20.275 2.406 -22.917 1.00 88.31 236 TYR A O 1
ATOM 1939 N N . LEU A 1 237 ? 19.977 3.660 -21.086 1.00 90.94 237 LEU A N 1
ATOM 1940 C CA . LEU A 1 237 ? 21.359 3.574 -20.623 1.00 90.94 237 LEU A CA 1
ATOM 1941 C C . LEU A 1 237 ? 21.586 2.436 -19.631 1.00 90.94 237 LEU A C 1
ATOM 1943 O O . LEU A 1 237 ? 21.016 2.435 -18.533 1.00 90.94 237 LEU A O 1
ATOM 1947 N N . LYS A 1 238 ? 22.508 1.535 -19.971 1.00 91.94 238 LYS A N 1
ATOM 1948 C CA . LYS A 1 238 ? 22.904 0.395 -19.145 1.00 91.94 238 LYS A CA 1
ATOM 1949 C C . LYS A 1 238 ? 24.417 0.288 -18.977 1.00 91.94 238 LYS A C 1
ATOM 1951 O O . LYS A 1 238 ? 25.200 0.706 -19.822 1.00 91.94 238 LYS A O 1
ATOM 1956 N N . CYS A 1 239 ? 24.836 -0.298 -17.863 1.00 91.81 239 CYS A N 1
ATOM 1957 C CA . CYS A 1 239 ? 26.216 -0.726 -17.662 1.00 91.81 239 CYS A CA 1
ATOM 1958 C C . CYS A 1 239 ? 26.436 -2.089 -18.332 1.00 91.81 239 CYS A C 1
ATOM 1960 O O . CYS A 1 239 ? 25.658 -3.011 -18.091 1.00 91.81 239 CYS A O 1
ATOM 1962 N N . ALA A 1 240 ? 27.496 -2.232 -19.129 1.00 90.44 240 ALA A N 1
ATOM 1963 C CA . ALA A 1 240 ? 27.796 -3.470 -19.851 1.00 90.44 240 ALA A CA 1
ATOM 1964 C C . ALA A 1 240 ? 28.151 -4.655 -18.931 1.00 90.44 240 ALA A C 1
ATOM 1966 O O . ALA A 1 240 ? 27.941 -5.802 -19.304 1.00 90.44 240 ALA A O 1
ATOM 1967 N N . GLU A 1 241 ? 28.657 -4.397 -17.720 1.00 86.62 241 GLU A N 1
ATOM 1968 C CA . GLU A 1 241 ? 29.087 -5.461 -16.796 1.00 86.62 241 GLU A CA 1
ATOM 1969 C C . GLU A 1 241 ? 27.964 -6.028 -15.937 1.00 86.62 241 GLU A C 1
ATOM 1971 O O . GLU A 1 241 ? 27.884 -7.231 -15.720 1.00 86.62 241 GLU A O 1
ATOM 1976 N N . CYS A 1 242 ? 27.141 -5.150 -15.362 1.00 87.19 242 CYS A N 1
ATOM 1977 C CA . CYS A 1 242 ? 26.151 -5.541 -14.356 1.00 87.19 242 CYS A CA 1
ATOM 1978 C C . CYS A 1 242 ? 24.710 -5.408 -14.855 1.00 87.19 242 CYS A C 1
ATOM 1980 O O . CYS A 1 242 ? 23.783 -5.529 -14.052 1.00 87.19 242 CYS A O 1
ATOM 1982 N N . ASP A 1 243 ? 24.531 -5.061 -16.135 1.00 88.06 243 ASP A N 1
ATOM 1983 C CA . ASP A 1 243 ? 23.251 -4.805 -16.816 1.00 88.06 243 ASP A CA 1
ATOM 1984 C C . ASP A 1 243 ? 22.332 -3.797 -16.089 1.00 88.06 243 ASP A C 1
ATOM 1986 O O . ASP A 1 243 ? 21.150 -3.638 -16.395 1.00 88.06 243 ASP A O 1
ATOM 1990 N N . SER A 1 244 ? 22.876 -3.084 -15.099 1.00 88.56 244 SER A N 1
ATOM 1991 C CA . SER A 1 244 ? 22.135 -2.142 -14.273 1.00 88.56 244 SER A CA 1
ATOM 1992 C C . SER A 1 244 ? 22.022 -0.803 -14.988 1.00 88.56 244 SER A C 1
ATOM 1994 O O . SER A 1 244 ? 22.964 -0.354 -15.644 1.00 88.56 244 SER A O 1
ATOM 1996 N N . ASN A 1 245 ? 20.890 -0.123 -14.808 1.00 90.50 245 ASN A N 1
ATOM 1997 C CA . ASN A 1 245 ? 20.666 1.191 -15.411 1.00 90.50 245 ASN A CA 1
ATOM 1998 C C . ASN A 1 245 ? 21.695 2.222 -14.923 1.00 90.50 245 ASN A C 1
ATOM 2000 O O . ASN A 1 245 ? 22.104 2.199 -13.753 1.00 90.50 245 ASN A O 1
ATOM 2004 N N . LEU A 1 246 ? 22.078 3.160 -15.790 1.00 90.88 246 LEU A N 1
ATOM 2005 C CA . LEU A 1 246 ? 22.873 4.320 -15.382 1.00 90.88 246 LEU A CA 1
ATOM 2006 C C . LEU A 1 246 ? 21.989 5.334 -14.634 1.00 90.88 246 LEU A C 1
ATOM 2008 O O . LEU A 1 246 ? 20.813 5.514 -14.943 1.00 90.88 246 LEU A O 1
ATOM 2012 N N . THR A 1 247 ? 22.556 5.986 -13.622 1.00 89.75 247 THR A N 1
ATOM 2013 C CA . THR A 1 247 ? 21.922 7.051 -12.841 1.00 89.75 247 THR A CA 1
ATOM 2014 C C . THR A 1 247 ? 22.568 8.389 -13.160 1.00 89.75 247 THR A C 1
ATOM 2016 O O . THR A 1 247 ? 23.765 8.459 -13.435 1.00 89.75 247 THR A O 1
ATOM 2019 N N . ILE A 1 248 ? 21.781 9.455 -13.063 1.00 89.81 248 ILE A N 1
ATOM 2020 C CA . ILE A 1 248 ? 22.251 10.821 -13.270 1.00 89.81 248 ILE A CA 1
ATOM 2021 C C . ILE A 1 248 ? 22.944 11.330 -12.001 1.00 89.81 248 ILE A C 1
ATOM 2023 O O . ILE A 1 248 ? 22.460 11.105 -10.888 1.00 89.81 248 ILE A O 1
ATOM 2027 N N . ARG A 1 249 ? 24.063 12.036 -12.169 1.00 88.50 249 ARG A N 1
ATOM 2028 C CA . ARG A 1 249 ? 24.741 12.835 -11.145 1.00 88.50 249 ARG A CA 1
ATOM 2029 C C . ARG A 1 249 ? 24.976 14.240 -11.682 1.00 88.50 249 ARG A C 1
ATOM 2031 O O . ARG A 1 249 ? 25.462 14.399 -12.797 1.00 88.50 249 ARG A O 1
ATOM 2038 N N . LYS A 1 250 ? 24.638 15.249 -10.885 1.00 87.88 250 LYS A N 1
ATOM 2039 C CA . LYS A 1 250 ? 24.812 16.657 -11.247 1.00 87.88 250 LYS A CA 1
ATOM 2040 C C . LYS A 1 250 ? 26.035 17.226 -10.531 1.00 87.88 250 LYS A C 1
ATOM 2042 O O . LYS A 1 250 ? 26.192 17.017 -9.330 1.00 87.88 250 LYS A O 1
ATOM 2047 N N . SER A 1 251 ? 26.886 17.910 -11.281 1.00 89.00 251 SER A N 1
ATOM 2048 C CA . SER A 1 251 ? 27.881 18.854 -10.770 1.00 89.00 251 SER A CA 1
ATOM 2049 C C . SER A 1 251 ? 27.333 20.282 -10.915 1.00 89.00 251 SER A C 1
ATOM 2051 O O . SER A 1 251 ? 26.201 20.458 -11.365 1.00 89.00 251 SER A O 1
ATOM 2053 N N . LYS A 1 252 ? 28.112 21.302 -10.537 1.00 85.19 252 LYS A N 1
ATOM 2054 C CA . LYS A 1 252 ? 27.719 22.715 -10.700 1.00 85.19 252 LYS A CA 1
ATOM 2055 C C . LYS A 1 252 ? 27.480 23.093 -12.167 1.00 85.19 252 LYS A C 1
ATOM 2057 O O . LYS A 1 252 ? 26.569 23.858 -12.443 1.00 85.19 252 LYS A O 1
ATOM 2062 N N . GLU A 1 253 ? 28.282 22.542 -13.077 1.00 87.06 253 GLU A N 1
ATOM 2063 C CA . GLU A 1 253 ? 28.293 22.923 -14.499 1.00 87.06 253 GLU A CA 1
ATOM 2064 C C . GLU A 1 253 ? 27.838 21.788 -15.431 1.00 87.06 253 GLU A C 1
ATOM 2066 O O . GLU A 1 253 ? 27.205 22.037 -16.448 1.00 87.06 253 GLU A O 1
ATOM 2071 N N . TYR A 1 254 ? 28.088 20.527 -15.059 1.00 89.38 254 TYR A N 1
ATOM 2072 C CA . TYR A 1 254 ? 27.866 19.377 -15.940 1.00 89.38 254 TYR A CA 1
ATOM 2073 C C . TYR A 1 254 ? 26.989 18.295 -15.317 1.00 89.38 254 TYR A C 1
ATOM 2075 O O . TYR A 1 254 ? 26.979 18.073 -14.102 1.00 89.38 254 TYR A O 1
ATOM 2083 N N . THR A 1 255 ? 26.300 17.559 -16.188 1.00 91.31 255 THR A N 1
ATOM 2084 C CA . THR A 1 255 ? 25.529 16.366 -15.831 1.00 91.31 255 THR A CA 1
ATOM 2085 C C . THR A 1 255 ? 26.245 15.112 -16.322 1.00 91.31 255 THR A C 1
ATOM 2087 O O . THR A 1 255 ? 26.705 15.056 -17.461 1.00 91.31 255 THR A O 1
ATOM 2090 N N . TYR A 1 256 ? 26.320 14.092 -15.468 1.00 92.00 256 TYR A N 1
ATOM 2091 C CA . TYR A 1 256 ? 27.006 12.835 -15.745 1.00 92.00 256 TYR A CA 1
ATOM 2092 C C . TYR A 1 256 ? 26.082 11.632 -15.564 1.00 92.00 256 TYR A C 1
ATOM 2094 O O . TYR A 1 256 ? 25.241 11.612 -14.664 1.00 92.00 256 TYR A O 1
ATOM 2102 N N . TYR A 1 257 ? 26.301 10.590 -16.357 1.00 92.56 257 TYR A N 1
ATOM 2103 C CA . TYR A 1 257 ? 25.740 9.259 -16.159 1.00 92.56 257 TYR A CA 1
ATOM 2104 C C . TYR A 1 257 ? 26.773 8.358 -15.488 1.00 92.56 257 TYR A C 1
ATOM 2106 O O . TYR A 1 257 ? 27.928 8.316 -15.902 1.00 92.56 257 TYR A O 1
ATOM 2114 N N . ALA A 1 258 ? 26.357 7.629 -14.456 1.00 91.69 258 ALA A N 1
ATOM 2115 C CA . ALA A 1 258 ? 27.201 6.700 -13.709 1.00 91.69 258 ALA A CA 1
ATOM 2116 C C . ALA A 1 258 ? 26.457 5.389 -13.448 1.00 91.69 258 ALA A C 1
ATOM 2118 O O . ALA A 1 258 ? 25.234 5.383 -13.315 1.00 91.69 258 ALA A O 1
ATOM 2119 N N . CYS A 1 259 ? 27.167 4.270 -13.314 1.00 93.00 259 CYS A N 1
ATOM 2120 C CA . CYS A 1 259 ? 26.528 2.992 -12.999 1.00 93.00 259 CYS A CA 1
ATOM 2121 C C . CYS A 1 259 ? 25.789 3.042 -11.648 1.00 93.00 259 CYS A C 1
ATOM 2123 O O . CYS A 1 259 ? 26.395 3.289 -10.603 1.00 93.00 259 CYS A O 1
ATOM 2125 N N . SER A 1 260 ? 24.475 2.776 -11.638 1.00 91.38 260 SER A N 1
ATOM 2126 C CA . SER A 1 260 ? 23.675 2.818 -10.403 1.00 91.38 260 SER A CA 1
ATOM 2127 C C . SER A 1 260 ? 24.129 1.791 -9.361 1.00 91.38 260 SER A C 1
ATOM 2129 O O . SER A 1 260 ? 24.164 2.107 -8.170 1.00 91.38 260 SER A O 1
ATOM 2131 N N . SER A 1 261 ? 24.518 0.588 -9.790 1.00 91.06 261 SER A N 1
ATOM 2132 C CA . SER A 1 261 ? 25.011 -0.476 -8.909 1.00 91.06 261 SER A CA 1
ATOM 2133 C C . SER A 1 261 ? 26.374 -0.143 -8.309 1.00 91.06 261 SER A C 1
ATOM 2135 O O . SER A 1 261 ? 26.592 -0.423 -7.134 1.00 91.06 261 SER A O 1
ATOM 2137 N N . HIS A 1 262 ? 27.254 0.531 -9.052 1.00 89.94 262 HIS A N 1
ATOM 2138 C CA . HIS A 1 262 ? 28.510 1.046 -8.508 1.00 89.94 262 HIS A CA 1
ATOM 2139 C C . HIS A 1 262 ? 28.255 2.168 -7.488 1.00 89.94 262 HIS A C 1
ATOM 2141 O O . HIS A 1 262 ? 28.681 2.093 -6.337 1.00 89.94 262 HIS A O 1
ATOM 2147 N N . VAL A 1 263 ? 27.453 3.166 -7.874 1.00 89.69 263 VAL A N 1
ATOM 2148 C CA . VAL A 1 263 ? 27.081 4.315 -7.030 1.00 89.69 263 VAL A CA 1
ATOM 2149 C C . VAL A 1 263 ? 26.444 3.883 -5.707 1.00 89.69 263 VAL A C 1
ATOM 2151 O O . VAL A 1 263 ? 26.729 4.470 -4.666 1.00 89.69 263 VAL A O 1
ATOM 2154 N N . ARG A 1 264 ? 25.582 2.863 -5.739 1.00 90.19 264 ARG A N 1
ATOM 2155 C CA . ARG A 1 264 ? 24.883 2.328 -4.561 1.00 90.19 264 ARG A CA 1
ATOM 2156 C C . ARG A 1 264 ? 25.649 1.205 -3.854 1.00 90.19 264 ARG A C 1
ATOM 2158 O O . ARG A 1 264 ? 25.060 0.546 -3.003 1.00 90.19 264 ARG A O 1
ATOM 2165 N N . LYS A 1 265 ? 26.919 0.964 -4.208 1.00 87.88 265 LYS A N 1
ATOM 2166 C CA . LYS A 1 265 ? 27.789 -0.072 -3.619 1.00 87.88 265 LYS A CA 1
ATOM 2167 C C . LYS A 1 265 ? 27.180 -1.488 -3.648 1.00 87.88 265 LYS A C 1
ATOM 2169 O O . LYS A 1 265 ? 27.344 -2.262 -2.715 1.00 87.88 265 LYS A O 1
ATOM 2174 N N . ARG A 1 266 ? 26.490 -1.843 -4.737 1.00 86.88 266 ARG A N 1
ATOM 2175 C CA . ARG A 1 266 ? 25.878 -3.167 -4.986 1.00 86.88 266 ARG A CA 1
ATOM 2176 C C . ARG A 1 266 ? 26.798 -4.134 -5.751 1.00 86.88 266 ARG A C 1
ATOM 2178 O O . ARG A 1 266 ? 26.305 -5.045 -6.404 1.00 86.88 266 ARG A O 1
ATOM 2185 N N . GLY A 1 267 ? 28.115 -3.922 -5.700 1.00 84.75 267 GLY A N 1
ATOM 2186 C CA . GLY A 1 267 ? 29.106 -4.868 -6.235 1.00 84.75 267 GLY A CA 1
ATOM 2187 C C . GLY A 1 267 ? 29.465 -4.727 -7.721 1.00 84.75 267 GLY A C 1
ATOM 2188 O O . GLY A 1 267 ? 29.958 -5.683 -8.301 1.00 84.75 267 GLY A O 1
ATOM 2189 N N . CYS A 1 268 ? 29.234 -3.568 -8.353 1.00 88.00 268 CYS A N 1
ATOM 2190 C CA . CYS A 1 268 ? 29.746 -3.301 -9.706 1.00 88.00 268 CYS A CA 1
ATOM 2191 C C . CYS A 1 268 ? 31.069 -2.520 -9.650 1.00 88.00 268 CYS A C 1
ATOM 2193 O O . CYS A 1 268 ? 31.186 -1.552 -8.892 1.00 88.00 268 CYS A O 1
ATOM 2195 N N . ASN A 1 269 ? 32.030 -2.913 -10.489 1.00 86.00 269 ASN A N 1
ATOM 2196 C CA . ASN A 1 269 ? 33.372 -2.332 -10.539 1.00 86.00 269 ASN A CA 1
ATOM 2197 C C . ASN A 1 269 ? 33.503 -1.167 -11.533 1.00 86.00 269 ASN A C 1
ATOM 2199 O O . ASN A 1 269 ? 34.531 -0.491 -11.529 1.00 86.00 269 ASN A O 1
ATOM 2203 N N . ASN A 1 270 ? 32.468 -0.887 -12.330 1.00 84.81 270 ASN A N 1
ATOM 2204 C CA . ASN A 1 270 ? 32.474 0.212 -13.289 1.00 84.81 270 ASN A CA 1
ATOM 2205 C C . ASN A 1 270 ? 32.484 1.587 -12.603 1.00 84.81 270 ASN A C 1
ATOM 2207 O O . ASN A 1 270 ? 31.450 2.068 -12.128 1.00 84.81 270 ASN A O 1
ATOM 2211 N N . LYS A 1 271 ? 33.656 2.226 -12.582 1.00 84.69 271 LYS A N 1
ATOM 2212 C CA . LYS A 1 271 ? 33.867 3.573 -12.027 1.00 84.69 271 LYS A CA 1
ATOM 2213 C C . LYS A 1 271 ? 33.653 4.687 -13.053 1.00 84.69 271 LYS A C 1
ATOM 2215 O O . LYS A 1 271 ? 33.668 5.857 -12.674 1.00 84.69 271 LYS A O 1
ATOM 2220 N N . HIS A 1 272 ? 33.482 4.347 -14.329 1.00 87.56 272 HIS A N 1
ATOM 2221 C CA . HIS A 1 272 ? 33.426 5.339 -15.390 1.00 87.56 272 HIS A CA 1
ATOM 2222 C C . HIS A 1 272 ? 32.130 6.139 -15.324 1.00 87.56 272 HIS A C 1
ATOM 2224 O O . HIS A 1 272 ? 31.043 5.627 -15.035 1.00 87.56 272 HIS A O 1
ATOM 2230 N N . THR A 1 273 ? 32.270 7.430 -15.598 1.00 89.44 273 THR A N 1
ATOM 2231 C CA . THR A 1 273 ? 31.160 8.357 -15.750 1.00 89.44 273 THR A CA 1
ATOM 2232 C C . THR A 1 273 ? 31.218 8.968 -17.140 1.00 89.44 273 THR A C 1
ATOM 2234 O O . THR A 1 273 ? 32.294 9.213 -17.681 1.00 89.44 273 THR A O 1
ATOM 2237 N N . ILE A 1 274 ? 30.051 9.198 -17.735 1.00 90.62 274 ILE A N 1
ATOM 2238 C CA . ILE A 1 274 ? 29.940 9.825 -19.054 1.00 90.62 274 ILE A CA 1
ATOM 2239 C C . ILE A 1 274 ? 29.267 11.176 -18.887 1.00 90.62 274 ILE A C 1
ATOM 2241 O O . ILE A 1 274 ? 28.206 11.257 -18.270 1.00 90.62 274 ILE A O 1
ATOM 2245 N N . ARG A 1 275 ? 29.853 12.230 -19.458 1.00 91.06 275 ARG A N 1
ATOM 2246 C CA . ARG A 1 275 ? 29.213 13.547 -19.530 1.00 91.06 275 ARG A CA 1
ATOM 2247 C C . ARG A 1 275 ? 28.049 13.511 -20.519 1.00 91.06 275 ARG A C 1
ATOM 2249 O O . ARG A 1 275 ? 28.194 12.981 -21.618 1.00 91.06 275 ARG A O 1
ATOM 2256 N N . LYS A 1 276 ? 26.915 14.093 -20.132 1.00 91.06 276 LYS A N 1
ATOM 2257 C CA . LYS A 1 276 ? 25.684 14.090 -20.926 1.00 91.06 276 LYS A CA 1
ATOM 2258 C C . LYS A 1 276 ? 25.882 14.685 -22.322 1.00 91.06 276 LYS A C 1
ATOM 2260 O O . LYS A 1 276 ? 25.551 14.014 -23.288 1.00 91.06 276 LYS A O 1
ATOM 2265 N N . ASP A 1 277 ? 26.506 15.853 -22.422 1.00 89.62 277 ASP A N 1
ATOM 2266 C CA . ASP A 1 277 ? 26.689 16.560 -23.701 1.00 89.62 277 ASP A CA 1
ATOM 2267 C C . ASP A 1 277 ? 27.516 15.731 -24.698 1.00 89.62 277 ASP A C 1
ATOM 2269 O O . ASP A 1 277 ? 27.155 15.580 -25.859 1.00 89.62 277 ASP A O 1
ATOM 2273 N N . PHE A 1 278 ? 28.576 15.076 -24.207 1.00 90.12 278 PHE A N 1
ATOM 2274 C CA . PHE A 1 278 ? 29.410 14.191 -25.027 1.00 90.12 278 PHE A CA 1
ATOM 2275 C C . PHE A 1 278 ? 28.637 12.959 -25.519 1.00 90.12 278 PHE A C 1
ATOM 2277 O O . PHE A 1 278 ? 28.835 12.489 -26.639 1.00 90.12 278 PHE A O 1
ATOM 2284 N N . LEU A 1 279 ? 27.747 12.417 -24.682 1.00 89.62 279 LEU A N 1
ATOM 2285 C CA . LEU A 1 279 ? 26.881 11.315 -25.087 1.00 89.62 279 LEU A CA 1
ATOM 2286 C C . LEU A 1 279 ? 25.870 11.762 -26.150 1.00 89.62 279 LEU A C 1
ATOM 2288 O O . LEU A 1 279 ? 25.641 11.016 -27.098 1.00 89.62 279 LEU A O 1
ATOM 2292 N N . GLU A 1 280 ? 25.291 12.956 -26.011 1.00 89.50 280 GLU A N 1
ATOM 2293 C CA . GLU A 1 280 ? 24.375 13.533 -27.002 1.00 89.50 280 GLU A CA 1
ATOM 2294 C C . GLU A 1 280 ? 25.051 13.683 -28.366 1.00 89.50 280 GLU A C 1
ATOM 2296 O O . GLU A 1 280 ? 24.554 13.133 -29.349 1.00 89.50 280 GLU A O 1
ATOM 2301 N N . GLU A 1 281 ? 26.220 14.322 -28.416 1.00 88.38 281 GLU A N 1
ATOM 2302 C CA . GLU A 1 281 ? 27.000 14.506 -29.646 1.00 88.38 281 GLU A CA 1
ATOM 2303 C C . GLU A 1 281 ? 27.363 13.173 -30.308 1.00 88.38 281 GLU A C 1
ATOM 2305 O O . GLU A 1 281 ? 27.199 12.997 -31.520 1.00 88.38 281 GLU A O 1
ATOM 2310 N N . LYS A 1 282 ? 27.812 12.195 -29.512 1.00 87.75 282 LYS A N 1
ATOM 2311 C CA . LYS A 1 282 ? 28.172 10.872 -30.026 1.00 87.75 282 LYS A CA 1
ATOM 2312 C C . LYS A 1 282 ? 26.962 10.133 -30.594 1.00 87.75 282 LYS A C 1
ATOM 2314 O O . LYS A 1 282 ? 27.065 9.529 -31.658 1.00 87.75 282 LYS A O 1
ATOM 2319 N N . VAL A 1 283 ? 25.815 10.183 -29.914 1.00 86.94 283 VAL A N 1
ATOM 2320 C CA . VAL A 1 283 ? 24.579 9.545 -30.391 1.00 86.94 283 VAL A CA 1
ATOM 2321 C C . VAL A 1 283 ? 24.079 10.212 -31.673 1.00 86.94 283 VAL A C 1
ATOM 2323 O O . VAL A 1 283 ? 23.709 9.503 -32.605 1.00 86.94 283 VAL A O 1
ATOM 2326 N N . ILE A 1 284 ? 24.114 11.545 -31.759 1.00 86.50 284 ILE A N 1
ATOM 2327 C CA . ILE A 1 284 ? 23.736 12.286 -32.972 1.00 86.50 284 ILE A CA 1
ATOM 2328 C C . ILE A 1 284 ? 24.641 11.896 -34.145 1.00 86.50 284 ILE A C 1
ATOM 2330 O O . ILE A 1 284 ? 24.145 11.566 -35.219 1.00 86.50 284 ILE A O 1
ATOM 2334 N N . THR A 1 285 ? 25.957 11.860 -33.925 1.00 86.38 285 THR A N 1
ATOM 2335 C CA . THR A 1 285 ? 26.941 11.467 -34.946 1.00 86.38 285 THR A CA 1
ATOM 2336 C C . THR A 1 285 ? 26.672 10.050 -35.462 1.00 86.38 285 THR A C 1
ATOM 2338 O O . THR A 1 285 ? 26.619 9.814 -36.666 1.00 86.38 285 THR A O 1
ATOM 2341 N N . GLU A 1 286 ? 26.425 9.101 -34.559 1.00 84.75 286 GLU A N 1
ATOM 2342 C CA . GLU A 1 286 ? 26.139 7.703 -34.900 1.00 84.75 286 GLU A CA 1
ATOM 2343 C C . GLU A 1 286 ? 24.790 7.500 -35.608 1.00 84.75 286 GLU A C 1
ATOM 2345 O O . GLU A 1 286 ? 24.656 6.576 -36.416 1.00 84.75 286 GLU A O 1
ATOM 2350 N N . ILE A 1 287 ? 23.788 8.335 -35.316 1.00 83.31 287 ILE A N 1
ATOM 2351 C CA . ILE A 1 287 ? 22.506 8.334 -36.031 1.00 83.31 287 ILE A CA 1
ATOM 2352 C C . ILE A 1 287 ? 22.685 8.924 -37.435 1.00 83.31 287 ILE A C 1
ATOM 2354 O O . ILE A 1 287 ? 22.280 8.290 -38.407 1.00 83.31 287 ILE A O 1
ATOM 2358 N N . ASN A 1 288 ? 23.350 10.077 -37.551 1.00 84.75 288 ASN A N 1
ATOM 2359 C CA . ASN A 1 288 ? 23.590 10.760 -38.825 1.00 84.75 288 ASN A CA 1
ATOM 2360 C C . ASN A 1 288 ? 24.464 9.930 -39.778 1.00 84.75 288 ASN A C 1
ATOM 2362 O O . ASN A 1 288 ? 24.243 9.955 -40.979 1.00 84.75 288 ASN A O 1
ATOM 2366 N N . ASN A 1 289 ? 25.405 9.130 -39.270 1.00 82.25 289 ASN A N 1
ATOM 2367 C CA . ASN A 1 289 ? 26.185 8.210 -40.107 1.00 82.25 289 ASN A CA 1
ATOM 2368 C C . ASN A 1 289 ? 25.348 7.054 -40.693 1.00 82.25 289 ASN A C 1
ATOM 2370 O O . ASN A 1 289 ? 25.792 6.388 -41.625 1.00 82.25 289 ASN A O 1
ATOM 2374 N N . ARG A 1 290 ? 24.163 6.770 -40.134 1.00 74.75 290 ARG A N 1
ATOM 2375 C CA . ARG A 1 290 ? 23.269 5.679 -40.566 1.00 74.75 290 ARG A CA 1
ATOM 2376 C C . ARG A 1 290 ? 22.049 6.160 -41.356 1.00 74.75 290 ARG A C 1
ATOM 2378 O O . ARG A 1 290 ? 21.298 5.316 -41.849 1.00 74.75 290 ARG A O 1
ATOM 2385 N N . GLN A 1 291 ? 21.812 7.468 -41.432 1.00 73.94 291 GLN A N 1
ATOM 2386 C CA . GLN A 1 291 ? 20.651 8.069 -42.087 1.00 73.94 291 GLN A CA 1
ATOM 2387 C C . GLN A 1 291 ? 21.089 9.112 -43.115 1.00 73.94 291 GLN A C 1
ATOM 2389 O O . GLN A 1 291 ? 21.999 9.888 -42.859 1.00 73.94 291 GLN A O 1
ATOM 2394 N N . ASP A 1 292 ? 20.385 9.190 -44.245 1.00 63.28 292 ASP A N 1
ATOM 2395 C CA . ASP A 1 292 ? 20.635 10.233 -45.253 1.00 63.28 292 ASP A CA 1
ATOM 2396 C C . ASP A 1 292 ? 20.172 11.624 -44.778 1.00 63.28 292 ASP A C 1
ATOM 2398 O O . ASP A 1 292 ? 20.636 12.658 -45.259 1.00 63.28 292 ASP A O 1
ATOM 2402 N N . THR A 1 293 ? 19.249 11.666 -43.811 1.00 71.00 293 THR A N 1
ATOM 2403 C CA . THR A 1 293 ? 18.715 12.902 -43.230 1.00 71.00 293 THR A CA 1
ATOM 2404 C C . THR A 1 293 ? 19.511 13.292 -41.989 1.00 71.00 293 THR A C 1
ATOM 2406 O O . THR A 1 293 ? 19.527 12.556 -41.004 1.00 71.00 293 THR A O 1
ATOM 2409 N N . LYS A 1 294 ? 20.148 14.467 -42.019 1.00 74.44 294 LYS A N 1
ATOM 2410 C CA . LYS A 1 294 ? 20.887 15.000 -40.868 1.00 74.44 294 LYS A CA 1
ATOM 2411 C C . LYS A 1 294 ? 19.935 15.524 -39.796 1.00 74.44 294 LYS A C 1
ATOM 2413 O O . LYS A 1 294 ? 18.989 16.250 -40.093 1.00 74.44 294 LYS A O 1
ATOM 2418 N N . ILE A 1 295 ? 20.221 15.172 -38.549 1.00 75.19 295 ILE A N 1
ATOM 2419 C CA . ILE A 1 295 ? 19.510 15.633 -37.361 1.00 75.19 295 ILE A CA 1
ATOM 2420 C C . ILE A 1 295 ? 20.452 16.517 -36.540 1.00 75.19 295 ILE A C 1
ATOM 2422 O O . ILE A 1 295 ? 21.543 16.078 -36.173 1.00 75.19 295 ILE A O 1
ATOM 2426 N N . ASP A 1 296 ? 19.992 17.725 -36.202 1.00 66.94 296 ASP A N 1
ATOM 2427 C CA . ASP A 1 296 ? 20.738 18.684 -35.370 1.00 66.94 296 ASP A CA 1
ATOM 2428 C C . ASP A 1 296 ? 20.375 18.591 -33.879 1.00 66.94 296 ASP A C 1
ATOM 2430 O O . ASP A 1 296 ? 21.160 18.972 -33.013 1.00 66.94 296 ASP A O 1
ATOM 2434 N N . LYS A 1 297 ? 19.180 18.075 -33.549 1.00 74.19 297 LYS A N 1
ATOM 2435 C CA . LYS A 1 297 ? 18.696 17.963 -32.164 1.00 74.19 297 LYS A CA 1
ATOM 2436 C C . LYS A 1 297 ? 18.032 16.621 -31.889 1.00 74.19 297 LYS A C 1
ATOM 2438 O O . LYS A 1 297 ? 17.101 16.212 -32.582 1.00 74.19 297 LYS A O 1
ATOM 2443 N N . LEU A 1 298 ? 18.469 15.961 -30.819 1.00 76.81 298 LEU A N 1
ATOM 2444 C CA . LEU A 1 298 ? 17.957 14.654 -30.429 1.00 76.81 298 LEU A CA 1
ATOM 2445 C C . LEU A 1 298 ? 16.585 14.771 -29.741 1.00 76.81 298 LEU A C 1
ATOM 2447 O O . LEU A 1 298 ? 16.400 15.550 -28.807 1.00 76.81 298 LEU A O 1
ATOM 2451 N N . ASN A 1 299 ? 15.624 13.955 -30.178 1.00 78.19 299 ASN A N 1
ATOM 2452 C CA . ASN A 1 299 ? 14.341 13.764 -29.498 1.00 78.19 299 ASN A CA 1
ATOM 2453 C C . ASN A 1 299 ? 14.198 12.293 -29.093 1.00 78.19 299 ASN A C 1
ATOM 2455 O O . ASN A 1 299 ? 14.650 11.389 -29.795 1.00 78.19 299 ASN A O 1
ATOM 2459 N N . ARG A 1 300 ? 13.504 12.039 -27.983 1.00 78.31 300 ARG A N 1
ATOM 2460 C CA . ARG A 1 300 ? 13.225 10.696 -27.473 1.00 78.31 300 ARG A CA 1
ATOM 2461 C C . ARG A 1 300 ? 12.512 9.803 -28.491 1.00 78.31 300 ARG A C 1
ATOM 2463 O O . ARG A 1 300 ? 12.745 8.601 -28.470 1.00 78.31 300 ARG A O 1
ATOM 2470 N N . LYS A 1 301 ? 11.690 10.370 -29.384 1.00 79.50 301 LYS A N 1
ATOM 2471 C CA . LYS A 1 301 ? 11.054 9.614 -30.477 1.00 79.50 301 LYS A CA 1
ATOM 2472 C C . LYS A 1 301 ? 12.096 8.975 -31.407 1.00 79.50 301 LYS A C 1
ATOM 2474 O O . LYS A 1 301 ? 12.042 7.775 -31.623 1.00 79.50 301 LYS A O 1
ATOM 2479 N N . TYR A 1 302 ? 13.101 9.738 -31.845 1.00 77.31 302 TYR A N 1
ATOM 2480 C CA . TYR A 1 302 ? 14.199 9.210 -32.666 1.00 77.31 302 TYR A CA 1
ATOM 2481 C C . TYR A 1 302 ? 14.999 8.125 -31.940 1.00 77.31 302 TYR A C 1
ATOM 2483 O O . TYR A 1 302 ? 15.338 7.107 -32.537 1.00 77.31 302 TYR A O 1
ATOM 2491 N N . ILE A 1 303 ? 15.257 8.314 -30.641 1.00 80.94 303 ILE A N 1
ATOM 2492 C CA . ILE A 1 303 ? 15.922 7.295 -29.818 1.00 80.94 303 ILE A CA 1
ATOM 2493 C C . ILE A 1 303 ? 15.069 6.024 -29.774 1.00 80.94 303 ILE A C 1
ATOM 2495 O O . ILE A 1 303 ? 15.592 4.943 -30.004 1.00 80.94 303 ILE A O 1
ATOM 2499 N N . PHE A 1 304 ? 13.763 6.146 -29.527 1.00 81.56 304 PHE A N 1
ATOM 2500 C CA . PHE A 1 304 ? 12.864 4.997 -29.479 1.00 81.56 304 PHE A CA 1
ATOM 2501 C C . PHE A 1 304 ? 12.817 4.250 -30.811 1.00 81.56 304 PHE A C 1
ATOM 2503 O O . PHE A 1 304 ? 12.851 3.025 -30.811 1.00 81.56 304 PHE A O 1
ATOM 2510 N N . ASP A 1 305 ? 12.760 4.951 -31.939 1.00 80.19 305 ASP A N 1
ATOM 2511 C CA . ASP A 1 305 ? 12.603 4.315 -33.248 1.00 80.19 305 ASP A CA 1
ATOM 2512 C C . ASP A 1 305 ? 13.891 3.616 -33.723 1.00 80.19 305 ASP A C 1
ATOM 2514 O O . ASP A 1 305 ? 13.824 2.581 -34.386 1.00 80.19 305 ASP A O 1
ATOM 2518 N N . LEU A 1 306 ? 15.068 4.139 -33.358 1.00 81.44 306 LEU A N 1
ATOM 2519 C CA . LEU A 1 306 ? 16.355 3.691 -33.909 1.00 81.44 306 LEU A CA 1
ATOM 2520 C C . LEU A 1 306 ? 17.205 2.886 -32.924 1.00 81.44 306 LEU A C 1
ATOM 2522 O O . LEU A 1 306 ? 17.923 1.969 -33.328 1.00 81.44 306 LEU A O 1
ATOM 2526 N N . ILE A 1 307 ? 17.156 3.224 -31.638 1.00 83.19 307 ILE A N 1
ATOM 2527 C CA . ILE A 1 307 ? 18.060 2.696 -30.616 1.00 83.19 307 ILE A CA 1
ATOM 2528 C C . ILE A 1 307 ? 17.318 1.677 -29.754 1.00 83.19 307 ILE A C 1
ATOM 2530 O O . ILE A 1 307 ? 16.215 1.909 -29.266 1.00 83.19 307 ILE A O 1
ATOM 2534 N N . ASN A 1 308 ? 17.952 0.525 -29.550 1.00 84.94 308 ASN A N 1
ATOM 2535 C CA . ASN A 1 308 ? 17.507 -0.488 -28.605 1.00 84.94 308 ASN A CA 1
ATOM 2536 C C . ASN A 1 308 ? 18.099 -0.217 -27.215 1.00 84.94 308 ASN A C 1
ATOM 2538 O O . ASN A 1 308 ? 17.359 -0.080 -26.253 1.00 84.94 308 ASN A O 1
ATOM 2542 N N . MET A 1 309 ? 19.426 -0.133 -27.089 1.00 86.25 309 MET A N 1
ATOM 2543 C CA . MET A 1 309 ? 20.104 0.132 -25.811 1.00 86.25 309 MET A CA 1
ATOM 2544 C C . MET A 1 309 ? 21.465 0.798 -26.031 1.00 86.25 309 MET A C 1
ATOM 2546 O O . MET A 1 309 ? 22.119 0.585 -27.049 1.00 86.25 309 MET A O 1
ATOM 2550 N N . ILE A 1 310 ? 21.911 1.581 -25.052 1.00 89.06 310 ILE A N 1
ATOM 2551 C CA . ILE A 1 310 ? 23.232 2.211 -25.013 1.00 89.06 310 ILE A CA 1
ATOM 2552 C C . ILE A 1 310 ? 23.986 1.665 -23.801 1.00 89.06 310 ILE A C 1
ATOM 2554 O O . ILE A 1 310 ? 23.520 1.773 -22.663 1.00 89.06 310 ILE A O 1
ATOM 2558 N N . TYR A 1 311 ? 25.165 1.104 -24.047 1.00 88.94 311 TYR A N 1
ATOM 2559 C CA . TYR A 1 311 ? 25.997 0.463 -23.040 1.00 88.94 311 TYR A CA 1
ATOM 2560 C C . TYR A 1 311 ? 27.250 1.281 -22.741 1.00 88.94 311 TYR A C 1
ATOM 2562 O O . TYR A 1 311 ? 27.960 1.706 -23.655 1.00 88.94 311 TYR A O 1
ATOM 2570 N N . LEU A 1 312 ? 27.528 1.454 -21.448 1.00 89.12 312 LEU A N 1
ATOM 2571 C CA . LEU A 1 312 ? 28.802 1.958 -20.942 1.00 89.12 312 LEU A CA 1
ATOM 2572 C C . LEU A 1 312 ? 29.697 0.786 -20.523 1.00 89.12 312 LEU A C 1
ATOM 2574 O O . LEU A 1 312 ? 29.325 0.007 -19.637 1.00 89.12 312 LEU A O 1
ATOM 2578 N N . ASN A 1 313 ? 30.867 0.694 -21.151 1.00 86.25 313 ASN A N 1
ATOM 2579 C CA . ASN A 1 313 ? 31.868 -0.344 -20.916 1.00 86.25 313 ASN A CA 1
ATOM 2580 C C . ASN A 1 313 ? 32.854 0.028 -19.787 1.00 86.25 313 ASN A C 1
ATOM 2582 O O . ASN A 1 313 ? 32.846 1.151 -19.277 1.00 86.25 313 ASN A O 1
ATOM 2586 N N . GLN A 1 314 ? 33.699 -0.929 -19.384 1.00 78.00 314 GLN A N 1
ATOM 2587 C CA . GLN A 1 314 ? 34.756 -0.737 -18.374 1.00 78.00 314 GLN A CA 1
ATOM 2588 C C . GLN A 1 314 ? 35.887 0.176 -18.827 1.00 78.00 314 GLN A C 1
ATOM 2590 O O . GLN A 1 314 ? 36.557 0.751 -17.991 1.00 78.00 314 GLN A O 1
ATOM 2595 N N . ASP A 1 315 ? 36.129 0.277 -20.125 1.00 80.31 315 ASP A N 1
AT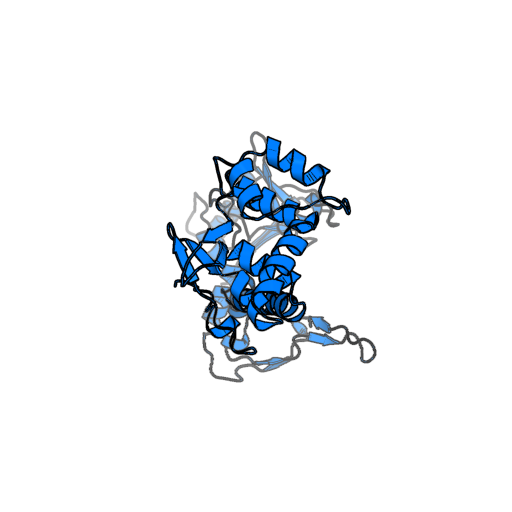OM 2596 C CA . ASP A 1 315 ? 37.164 1.121 -20.723 1.00 80.31 315 ASP A CA 1
ATOM 2597 C C . ASP A 1 315 ? 36.679 2.568 -20.944 1.00 80.31 315 ASP A C 1
ATOM 2599 O O . ASP A 1 315 ? 37.410 3.404 -21.470 1.00 80.31 315 ASP A O 1
ATOM 2603 N N . GLY A 1 316 ? 35.432 2.875 -20.567 1.00 75.62 316 GLY A N 1
ATOM 2604 C CA . GLY A 1 316 ? 34.787 4.155 -20.854 1.00 75.62 316 GLY A CA 1
ATOM 2605 C C . GLY A 1 316 ? 34.245 4.271 -22.282 1.00 75.62 316 GLY A C 1
ATOM 2606 O O . GLY A 1 316 ? 33.681 5.311 -22.632 1.00 75.62 316 GLY A O 1
ATOM 2607 N N . SER A 1 317 ? 34.364 3.226 -23.109 1.00 85.06 317 SER A N 1
ATOM 2608 C CA . SER A 1 317 ? 33.779 3.220 -24.446 1.00 85.06 317 SER A CA 1
ATOM 2609 C C . SER A 1 317 ? 32.253 3.083 -24.385 1.00 85.06 317 SER A C 1
ATOM 2611 O O . SER A 1 317 ? 31.665 2.545 -23.441 1.00 85.06 317 SER A O 1
ATOM 2613 N N . ILE A 1 318 ? 31.597 3.622 -25.415 1.00 86.94 318 ILE A N 1
ATOM 2614 C CA . ILE A 1 318 ? 30.138 3.619 -25.555 1.00 86.94 318 ILE A CA 1
ATOM 2615 C C . ILE A 1 318 ? 29.796 2.710 -26.724 1.00 86.94 318 ILE A C 1
ATOM 2617 O O . ILE A 1 318 ? 30.239 2.972 -27.845 1.00 86.94 318 ILE A O 1
ATOM 2621 N N . LYS A 1 319 ? 28.986 1.686 -26.463 1.00 87.56 319 LYS A N 1
ATOM 2622 C CA . LYS A 1 319 ? 28.423 0.800 -27.482 1.00 87.56 319 LYS A CA 1
ATOM 2623 C C . LYS A 1 319 ? 26.936 1.109 -27.634 1.00 87.56 319 LYS A C 1
ATOM 2625 O O . LYS A 1 319 ? 26.191 1.021 -26.661 1.00 87.56 319 LYS A O 1
ATOM 2630 N N . ILE A 1 320 ? 26.498 1.447 -28.845 1.00 86.94 320 ILE A N 1
ATOM 2631 C CA . ILE A 1 320 ? 25.082 1.691 -29.144 1.00 86.94 320 ILE A CA 1
ATOM 2632 C C . ILE A 1 320 ? 24.534 0.502 -29.929 1.00 86.94 320 ILE A C 1
ATOM 2634 O O . ILE A 1 320 ? 25.052 0.151 -30.988 1.00 86.94 320 ILE A O 1
ATOM 2638 N N . GLU A 1 321 ? 23.488 -0.125 -29.404 1.00 84.75 321 GLU A N 1
ATOM 2639 C CA . GLU A 1 321 ? 22.750 -1.180 -30.085 1.00 84.75 321 GLU A CA 1
ATOM 2640 C C . GLU A 1 321 ? 21.522 -0.585 -30.764 1.00 84.75 321 GLU A C 1
ATOM 2642 O O . GLU A 1 321 ? 20.619 -0.069 -30.105 1.00 84.75 321 GLU A O 1
ATOM 2647 N N . PHE A 1 322 ? 21.490 -0.673 -32.091 1.00 84.88 322 PHE A N 1
ATOM 2648 C CA . PHE A 1 322 ? 20.371 -0.217 -32.908 1.00 84.88 322 PHE A CA 1
ATOM 2649 C C . PHE A 1 322 ? 19.317 -1.314 -33.042 1.00 84.88 322 PHE A C 1
ATOM 2651 O O . PHE A 1 322 ? 19.625 -2.509 -32.975 1.00 84.88 322 PHE A O 1
ATOM 2658 N N . LYS A 1 323 ? 18.061 -0.911 -33.236 1.00 81.06 323 LYS A N 1
ATOM 2659 C CA . LYS A 1 323 ? 16.990 -1.841 -33.592 1.00 81.06 323 LYS A CA 1
ATOM 2660 C C . LYS A 1 323 ? 17.287 -2.433 -34.973 1.00 81.06 323 LYS A C 1
ATOM 2662 O O . LYS A 1 323 ? 17.729 -1.728 -35.879 1.00 81.06 323 LYS A O 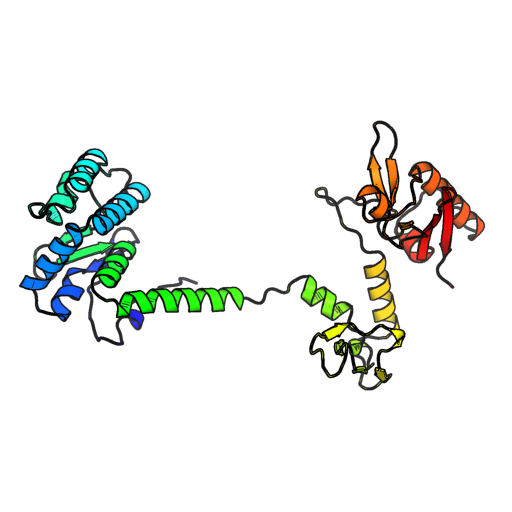1
ATOM 2667 N N . ARG A 1 324 ? 17.093 -3.746 -35.123 1.00 71.75 324 ARG A N 1
ATOM 2668 C CA . ARG A 1 324 ? 17.189 -4.402 -36.435 1.00 71.75 324 ARG A CA 1
ATOM 2669 C C . ARG A 1 324 ? 16.007 -3.923 -37.287 1.00 71.75 324 ARG A C 1
ATOM 2671 O O . ARG A 1 324 ? 14.897 -3.886 -36.759 1.00 71.75 324 ARG A O 1
ATOM 2678 N N . LYS A 1 325 ? 16.282 -3.509 -38.531 1.00 56.00 325 LYS A N 1
ATOM 2679 C CA . LYS A 1 325 ? 15.249 -3.151 -39.515 1.00 56.00 325 LYS A CA 1
ATOM 2680 C C . LYS A 1 325 ? 14.402 -4.361 -39.876 1.00 56.00 325 LYS A C 1
ATOM 2682 O O . LYS A 1 325 ? 14.986 -5.469 -39.934 1.00 56.00 325 LYS A O 1
#

Foldseek 3Di:
DPPPPPVVVLCVVPPQDWDWDDDPNFIKTFLLSVQCSPPHRVRSQVLVFVLLLALVLLVVQLVVCVVPPPQFDVPVSVVLSVCRPDPPDTDGPVNNCVRGVRDQWDFDDDPPTGIIGTPVSSLVSVVVVDVPSVVVVVVVVVVVVVVVVVPDDPDPVNVVVVLLDCVLQQKDKPCQWDAPDPPGPDIDGDDPVPIDIDHNNDDHNDHPVVSVVSVLCVQQDADADPVRDDDLCGSFEAAPPPRAHWDWDDDPPWIKTDGPCVVVVVDDPQPDIDTPVVVQVVVQVVVVVVDVDRDPDDGSVSCSQWFSHWYQYSVRDIDTHTDDD

pLDDT: mean 82.89, std 12.69, range [22.58, 95.88]

Sequence (325 aa):
MQIGIDVDGLLLDQNIKVNITNIDDNDYICISDFGKYKEGKSKADDIIRNWLRNRITLKFLGTWESIYNPNFNSVEFDGFRKSAGLHTFTLSVTEWCDKTNAIGIYSKRGKYGGTYAHKDIAFEFASAISPVFKLYLIKEFERLKEIESQNREWNVSMITGIIKNKVYTGDLIQQKRKRISFKNHKLIKTKEDELIITKNNHMDIISKEQFARVQDIIKHSVKVNSNNEYDIFSGYLKCAECDSNLTIRKSKEYTYYACSSHVRKRGCNNKHTIRKDFLEEKVITEINNRQDTKIDKLNRKYIFDLINMIYLNQDGSIKIEFKRK

Secondary structure (DSSP, 8-state):
------TTGGGTTTT----EEEETTEEEEEHHHHHHHHH-HHHHHHHHHHHHH-HHHHHHHHHHHHHH-TT--HHHHHHHHHHTT-TT----HHHHHHHHT--SEEEE-STT-EEEEEHHHHHHHHHHH-HHHHHHHHHHHHHHHHHHHT-----HHHHHHHHT-GGGGT-EEE-SEEEEETTEEEEEEPPGGG-EEETT-S--SS-HHHHHHHHHHHHT-----TTS---TTTTTEEETTT-PBEEEEE-SS-EEEEEHHHHTTSS-----EEEHHHHHHHHHHHHHTT-SS--SS--HHHHHHHEEEEEE-TTS-EEEEEPP-